Protein AF-A0A974Y8A2-F1 (afdb_monomer_lite)

Structure (mmCIF, N/CA/C/O backbone):
data_AF-A0A974Y8A2-F1
#
_entry.id   AF-A0A974Y8A2-F1
#
loop_
_atom_site.group_PDB
_atom_site.id
_atom_site.type_symbol
_atom_site.label_atom_id
_atom_site.label_alt_id
_atom_site.label_comp_id
_atom_site.label_asym_id
_atom_site.label_entity_id
_atom_site.label_seq_id
_atom_site.pdbx_PDB_ins_code
_atom_site.Cartn_x
_atom_site.Cartn_y
_atom_site.Cartn_z
_atom_site.occupancy
_atom_site.B_iso_or_equiv
_atom_site.auth_seq_id
_atom_site.auth_comp_id
_atom_site.auth_asym_id
_atom_site.auth_atom_id
_atom_site.pdbx_PDB_model_num
ATOM 1 N N . MET A 1 1 ? -28.287 17.837 -14.895 1.00 49.09 1 MET A N 1
ATOM 2 C CA . MET A 1 1 ? -27.870 16.610 -14.179 1.00 49.09 1 MET A CA 1
ATOM 3 C C . MET A 1 1 ? -26.555 16.920 -13.466 1.00 49.09 1 MET A C 1
ATOM 5 O O . MET A 1 1 ? -25.587 17.217 -14.150 1.00 49.09 1 MET A O 1
ATOM 9 N N . LYS A 1 2 ? -26.516 17.009 -12.127 1.00 46.25 2 LYS A N 1
ATOM 10 C CA . LYS A 1 2 ? -25.264 17.309 -11.404 1.00 46.25 2 LYS A CA 1
ATOM 11 C C . LYS A 1 2 ? -24.413 16.040 -11.399 1.00 46.25 2 LYS A C 1
ATOM 13 O O . LYS A 1 2 ? -24.803 15.068 -10.757 1.00 46.25 2 LYS A O 1
ATOM 18 N N . LEU A 1 3 ? -23.302 16.031 -12.137 1.00 48.72 3 LEU A N 1
ATOM 19 C CA . LEU A 1 3 ? -22.308 14.962 -12.033 1.00 48.72 3 LEU A CA 1
ATOM 20 C C . LEU A 1 3 ? -21.927 14.821 -10.552 1.00 48.72 3 LEU A C 1
ATOM 22 O O . LEU A 1 3 ? -21.593 15.829 -9.921 1.00 48.72 3 LEU A O 1
ATOM 26 N N . PRO A 1 4 ? -22.023 13.620 -9.958 1.00 61.06 4 PRO A N 1
ATOM 27 C CA . PRO A 1 4 ? -21.612 13.429 -8.577 1.00 61.06 4 PRO A CA 1
ATOM 28 C C . PRO A 1 4 ? -20.161 13.887 -8.444 1.00 61.06 4 PRO A C 1
ATOM 30 O O . PRO A 1 4 ? -19.330 13.494 -9.255 1.00 61.06 4 PRO A O 1
ATOM 33 N N . PHE A 1 5 ? -19.842 14.674 -7.414 1.00 62.84 5 PHE A N 1
ATOM 34 C CA . PHE A 1 5 ? -18.504 15.241 -7.153 1.00 62.84 5 PHE A CA 1
ATOM 35 C C . PHE A 1 5 ? -17.359 14.200 -7.193 1.00 62.84 5 PHE A C 1
ATOM 37 O O . PHE A 1 5 ? -16.195 14.543 -7.339 1.00 62.84 5 PHE A O 1
ATOM 44 N N . ARG A 1 6 ? -17.696 12.906 -7.113 1.00 61.38 6 ARG A N 1
ATOM 45 C CA . ARG A 1 6 ? -16.789 11.753 -7.213 1.00 61.38 6 ARG A CA 1
ATOM 46 C C . ARG A 1 6 ? -16.388 11.348 -8.636 1.00 61.38 6 ARG A C 1
ATOM 48 O O . ARG A 1 6 ? -15.427 10.608 -8.786 1.00 61.38 6 ARG A O 1
ATOM 55 N N . PHE A 1 7 ? -17.087 11.815 -9.669 1.00 66.00 7 PHE A N 1
ATOM 56 C CA . PHE A 1 7 ? -16.719 11.536 -11.062 1.00 66.00 7 PHE A CA 1
ATOM 57 C C . PHE A 1 7 ? -15.541 12.385 -11.534 1.00 66.00 7 PHE A C 1
ATOM 59 O O . PHE A 1 7 ? -14.789 11.946 -12.392 1.00 66.00 7 PHE A O 1
ATOM 66 N N . VAL A 1 8 ? -15.348 13.569 -10.950 1.00 67.00 8 VAL A N 1
ATOM 67 C CA . VAL A 1 8 ? -14.209 14.444 -11.256 1.00 67.00 8 VAL A CA 1
ATOM 68 C C . VAL A 1 8 ? -12.871 13.783 -10.895 1.00 67.00 8 VAL A C 1
ATOM 70 O O . VAL A 1 8 ? -12.025 13.693 -11.782 1.00 67.00 8 VAL A O 1
ATOM 73 N N . PRO A 1 9 ? -12.660 13.251 -9.671 1.00 61.41 9 PRO A N 1
ATOM 74 C CA . PRO A 1 9 ? -11.429 12.537 -9.359 1.00 61.41 9 PRO A CA 1
ATOM 75 C C . PRO A 1 9 ? -11.288 11.253 -10.177 1.00 61.41 9 PRO A C 1
ATOM 77 O O . PRO A 1 9 ? -10.184 10.988 -10.628 1.00 61.41 9 PRO A O 1
ATOM 80 N N . LEU A 1 10 ? -12.364 10.507 -10.463 1.00 66.56 10 LEU A N 1
ATOM 81 C CA . LEU A 1 10 ? -12.294 9.332 -11.347 1.00 66.56 10 LEU A CA 1
ATOM 82 C C . LEU A 1 10 ? -11.798 9.693 -12.752 1.00 66.56 10 LEU A C 1
ATOM 84 O O . LEU A 1 10 ? -10.921 9.028 -13.291 1.00 66.56 10 LEU A O 1
ATOM 88 N N . LEU A 1 11 ? -12.354 10.752 -13.342 1.00 68.69 11 LEU A N 1
ATOM 89 C CA . LEU A 1 11 ? -11.978 11.217 -14.672 1.00 68.69 11 LEU A CA 1
ATOM 90 C C . LEU A 1 11 ? -10.536 11.735 -14.678 1.00 68.69 11 LEU A C 1
ATOM 92 O O . LEU A 1 11 ? -9.767 11.368 -15.557 1.00 68.69 11 LEU A O 1
ATOM 96 N N . ALA A 1 12 ? -10.144 12.516 -13.667 1.00 65.19 12 ALA A N 1
ATOM 97 C CA . ALA A 1 12 ? -8.761 12.956 -13.493 1.00 65.19 12 ALA A CA 1
ATOM 98 C C . ALA A 1 12 ? -7.806 11.761 -13.351 1.00 65.19 12 ALA A C 1
ATOM 100 O O . ALA A 1 12 ? -6.733 11.756 -13.942 1.00 65.19 12 ALA A O 1
ATOM 101 N N . SER A 1 13 ? -8.232 10.717 -12.637 1.00 63.22 13 SER A N 1
ATOM 102 C CA . SER A 1 13 ? -7.474 9.475 -12.483 1.00 63.22 13 SER A CA 1
ATOM 103 C C . SER A 1 13 ? -7.273 8.769 -13.816 1.00 63.22 13 SER A C 1
ATOM 105 O O . SER A 1 13 ? -6.155 8.410 -14.162 1.00 63.22 13 SER A O 1
ATOM 107 N N . ALA A 1 14 ? -8.356 8.604 -14.577 1.00 69.25 14 ALA A N 1
ATOM 108 C CA . ALA A 1 14 ? -8.328 7.972 -15.888 1.00 69.25 14 ALA A CA 1
ATOM 109 C C . ALA A 1 14 ? -7.458 8.761 -16.877 1.00 69.25 14 ALA A C 1
ATOM 111 O O . ALA A 1 14 ? -6.709 8.156 -17.632 1.00 69.25 14 ALA A O 1
ATOM 112 N N . VAL A 1 15 ? -7.504 10.097 -16.835 1.00 70.56 15 VAL A N 1
ATOM 113 C CA . VAL A 1 15 ? -6.653 10.970 -17.658 1.00 70.56 15 VAL A CA 1
ATOM 114 C C . VAL A 1 15 ? -5.180 10.844 -17.268 1.00 70.56 15 VAL A C 1
ATOM 116 O O . VAL A 1 15 ? -4.339 10.753 -18.154 1.00 70.56 15 VAL A O 1
ATOM 119 N N . VAL A 1 16 ? -4.854 10.796 -15.971 1.00 65.81 16 VAL A N 1
ATOM 120 C CA . VAL A 1 16 ? -3.471 10.595 -15.503 1.00 65.81 16 VAL A CA 1
ATOM 121 C C . VAL A 1 16 ? -2.951 9.226 -15.930 1.00 65.81 16 VAL A C 1
ATOM 123 O O . VAL A 1 16 ? -1.869 9.150 -16.497 1.00 65.81 16 VAL A O 1
ATOM 126 N N . VAL A 1 17 ? -3.728 8.157 -15.735 1.00 66.88 17 VAL A N 1
ATOM 127 C CA . VAL A 1 17 ? -3.344 6.798 -16.154 1.00 66.88 17 VAL A CA 1
ATOM 128 C C . VAL A 1 17 ? -3.191 6.709 -17.673 1.00 66.88 17 VAL A C 1
ATOM 130 O O . VAL A 1 17 ? -2.195 6.177 -18.147 1.00 66.88 17 VAL A O 1
ATOM 133 N N . ALA A 1 18 ? -4.124 7.274 -18.444 1.00 67.44 18 ALA A N 1
ATOM 134 C CA . ALA A 1 18 ? -4.037 7.301 -19.902 1.00 67.44 18 ALA A CA 1
ATOM 135 C C . ALA A 1 18 ? -2.846 8.136 -20.395 1.00 67.44 18 ALA A C 1
ATOM 137 O O . ALA A 1 18 ? -2.191 7.748 -21.355 1.00 67.44 18 ALA A O 1
ATOM 138 N N . GLY A 1 19 ? -2.545 9.257 -19.734 1.00 66.25 19 GLY A N 1
ATOM 139 C CA . GLY A 1 19 ? -1.393 10.102 -20.040 1.00 66.25 19 GLY A CA 1
ATOM 140 C C . GLY A 1 19 ? -0.063 9.427 -19.712 1.00 66.25 19 GLY A C 1
ATOM 141 O O . GLY A 1 19 ? 0.867 9.516 -20.508 1.00 66.25 19 GLY A O 1
ATOM 142 N N . LEU A 1 20 ? 0.008 8.706 -18.588 1.00 64.94 20 LEU A N 1
ATOM 143 C CA . LEU A 1 20 ? 1.154 7.871 -18.231 1.00 64.94 20 LEU A CA 1
ATOM 144 C C . LEU A 1 20 ? 1.328 6.764 -19.272 1.00 64.94 20 LEU A C 1
ATOM 146 O O . LEU A 1 20 ? 2.367 6.703 -19.909 1.00 64.94 20 LEU A O 1
ATOM 150 N N . TYR A 1 21 ? 0.290 5.979 -19.554 1.00 66.00 21 TYR A N 1
ATOM 151 C CA . TYR A 1 21 ? 0.347 4.914 -20.557 1.00 66.00 21 TYR A CA 1
ATOM 152 C C . TYR A 1 21 ? 0.741 5.429 -21.952 1.00 66.00 21 TYR A C 1
ATOM 154 O O . TYR A 1 21 ? 1.630 4.878 -22.594 1.00 66.00 21 TYR A O 1
ATOM 162 N N . TRP A 1 22 ? 0.139 6.532 -22.409 1.00 67.56 22 TRP A N 1
ATOM 163 C CA . TRP A 1 22 ? 0.491 7.177 -23.677 1.00 67.56 22 TRP A CA 1
ATOM 164 C C . TRP A 1 22 ? 1.943 7.661 -23.696 1.00 67.56 22 TRP A C 1
ATOM 166 O O . TRP A 1 22 ? 2.655 7.447 -24.674 1.00 67.56 22 TRP A O 1
ATOM 176 N N . GLY A 1 23 ? 2.387 8.313 -22.620 1.00 64.69 23 GLY A N 1
ATOM 177 C CA . GLY A 1 23 ? 3.747 8.816 -22.478 1.00 64.69 23 GLY A CA 1
ATOM 178 C C . GLY A 1 23 ? 4.780 7.696 -22.474 1.00 64.69 23 GLY A C 1
ATOM 179 O O . GLY A 1 23 ? 5.802 7.830 -23.132 1.00 64.69 23 GLY A O 1
ATOM 180 N N . LEU A 1 24 ? 4.504 6.576 -21.811 1.00 62.69 24 LEU A N 1
ATOM 181 C CA . LEU A 1 24 ? 5.406 5.422 -21.714 1.00 62.69 24 LEU A CA 1
ATOM 182 C C . LEU A 1 24 ? 5.483 4.591 -22.995 1.00 62.69 24 LEU A C 1
ATOM 184 O O . LEU A 1 24 ? 6.450 3.859 -23.213 1.00 62.69 24 LEU A O 1
ATOM 188 N N . ASN A 1 25 ? 4.505 4.747 -23.885 1.00 62.34 25 ASN A N 1
ATOM 189 C CA . ASN A 1 25 ? 4.486 4.035 -25.154 1.00 62.34 25 ASN A CA 1
ATOM 190 C C . ASN A 1 25 ? 5.197 4.769 -26.303 1.00 62.34 25 ASN A C 1
ATOM 192 O O . ASN A 1 25 ? 5.213 4.266 -27.425 1.00 62.34 25 ASN A O 1
ATOM 196 N N . GLN A 1 26 ? 5.792 5.942 -26.056 1.00 71.31 26 GLN A N 1
ATOM 197 C CA . GLN A 1 26 ? 6.607 6.628 -27.062 1.00 71.31 26 GLN A CA 1
ATOM 198 C C . GLN A 1 26 ? 8.057 6.114 -27.026 1.00 71.31 26 GLN A C 1
ATOM 200 O O . GLN A 1 26 ? 8.640 5.886 -25.971 1.00 71.31 26 GLN A O 1
ATOM 205 N N . ALA A 1 27 ? 8.673 5.907 -28.191 1.00 61.06 27 ALA A N 1
ATOM 206 C CA . ALA A 1 27 ? 10.042 5.382 -28.257 1.00 61.06 27 ALA A CA 1
ATOM 207 C C . ALA A 1 27 ? 11.071 6.351 -27.638 1.00 61.06 27 ALA A C 1
ATOM 209 O O . ALA A 1 27 ? 12.030 5.927 -26.996 1.00 61.06 27 ALA A O 1
ATOM 210 N N . GLU A 1 28 ? 10.839 7.656 -27.792 1.00 62.91 28 GLU A N 1
ATOM 211 C CA . GLU A 1 28 ? 11.715 8.715 -27.282 1.00 62.91 28 GLU A CA 1
ATOM 212 C C . GLU A 1 28 ? 11.677 8.823 -25.751 1.00 62.91 28 GLU A C 1
ATOM 214 O O . GLU A 1 28 ? 12.704 9.067 -25.122 1.00 62.91 28 GLU A O 1
ATOM 219 N N . SER A 1 29 ? 10.519 8.587 -25.130 1.00 58.25 29 SER A N 1
ATOM 220 C CA . SER A 1 29 ? 10.367 8.591 -23.672 1.00 58.25 29 SER A CA 1
ATOM 221 C C . SER A 1 29 ? 10.987 7.362 -23.020 1.00 58.25 29 SER A C 1
ATOM 223 O O . SER A 1 29 ? 11.637 7.491 -21.983 1.00 58.25 29 SER A O 1
ATOM 225 N N . ARG A 1 30 ? 10.861 6.179 -23.637 1.00 63.69 30 ARG A N 1
ATOM 226 C CA . ARG A 1 30 ? 11.494 4.950 -23.130 1.00 63.69 30 ARG A CA 1
ATOM 227 C C . ARG A 1 30 ? 13.005 5.120 -22.959 1.00 63.69 30 ARG A C 1
ATOM 229 O O . ARG A 1 30 ? 13.548 4.686 -21.953 1.00 63.69 30 ARG A O 1
ATOM 236 N N . ALA A 1 31 ? 13.674 5.827 -23.871 1.00 65.69 31 ALA A N 1
ATOM 237 C CA . ALA A 1 31 ? 15.108 6.104 -23.755 1.00 65.69 31 ALA A CA 1
ATOM 238 C C . ALA A 1 31 ? 15.472 6.984 -22.542 1.00 65.69 31 ALA A C 1
ATOM 240 O O . ALA A 1 31 ? 16.555 6.838 -21.980 1.00 65.69 31 ALA A O 1
ATOM 241 N N . ILE A 1 32 ? 14.576 7.884 -22.125 1.00 65.50 32 ILE A N 1
ATOM 242 C CA . ILE A 1 32 ? 14.805 8.811 -21.006 1.00 65.50 32 ILE A CA 1
ATOM 243 C C . ILE A 1 32 ? 14.542 8.121 -19.662 1.00 65.50 32 ILE A C 1
ATOM 245 O O . ILE A 1 32 ? 15.230 8.401 -18.680 1.00 65.50 32 ILE A O 1
ATOM 249 N N . TYR A 1 33 ? 13.557 7.221 -19.607 1.00 67.44 33 TYR A N 1
ATOM 250 C CA . TYR A 1 33 ? 13.097 6.620 -18.353 1.00 67.44 33 TYR A CA 1
ATOM 251 C C . TYR A 1 33 ? 13.498 5.155 -18.175 1.00 67.44 33 TYR A C 1
ATOM 253 O O . TYR A 1 33 ? 13.193 4.602 -17.129 1.00 67.44 33 TYR A O 1
ATOM 261 N N . ALA A 1 34 ? 14.212 4.537 -19.124 1.00 71.88 34 ALA A N 1
ATOM 262 C CA . ALA A 1 34 ? 14.644 3.136 -19.029 1.00 71.88 34 ALA A CA 1
ATOM 263 C C . ALA A 1 34 ? 15.414 2.821 -17.734 1.00 71.88 34 ALA A C 1
ATOM 265 O O . ALA A 1 34 ? 15.267 1.743 -17.171 1.00 71.88 34 ALA A O 1
ATOM 266 N N . SER A 1 35 ? 16.211 3.763 -17.223 1.00 72.69 35 SER A N 1
ATOM 267 C CA . SER A 1 35 ? 16.895 3.597 -15.934 1.00 72.69 35 SER A CA 1
ATOM 268 C C . SER A 1 35 ? 15.957 3.728 -14.732 1.00 72.69 35 SER A C 1
ATOM 270 O O . SER A 1 35 ? 16.247 3.194 -13.671 1.00 72.69 35 SER A O 1
ATOM 272 N N . TRP A 1 36 ? 14.820 4.404 -14.887 1.00 73.81 36 TRP A N 1
ATOM 273 C CA . TRP A 1 36 ? 13.826 4.668 -13.843 1.00 73.81 36 TRP A CA 1
ATOM 274 C C . TRP A 1 36 ? 12.594 3.768 -13.934 1.00 73.81 36 TRP A C 1
ATOM 276 O O . TRP A 1 36 ? 11.639 3.976 -13.188 1.00 73.81 36 TRP A O 1
ATOM 286 N N . ASP A 1 37 ? 12.617 2.774 -14.814 1.00 78.56 37 ASP A N 1
ATOM 287 C CA . ASP A 1 37 ? 11.470 1.948 -15.183 1.00 78.56 37 ASP A CA 1
ATOM 288 C C . ASP A 1 37 ? 10.769 1.324 -13.961 1.00 78.56 37 ASP A C 1
ATOM 290 O O . ASP A 1 37 ? 9.573 1.511 -13.736 1.00 78.56 37 ASP A O 1
ATOM 294 N N . LYS A 1 38 ? 11.548 0.768 -13.025 1.00 84.62 38 LYS A N 1
ATOM 295 C CA . LYS A 1 38 ? 11.025 0.244 -11.749 1.00 84.62 38 LYS A CA 1
ATOM 296 C C . LYS A 1 38 ? 10.398 1.308 -10.858 1.00 84.62 38 LYS A C 1
ATOM 298 O O . LYS A 1 38 ? 9.367 1.093 -10.224 1.00 84.62 38 LYS A O 1
ATOM 303 N N . VAL A 1 39 ? 11.046 2.465 -10.751 1.00 78.81 39 VAL A N 1
ATOM 304 C CA . VAL A 1 39 ? 10.558 3.565 -9.905 1.00 78.81 39 VAL A CA 1
ATOM 305 C C . VAL A 1 39 ? 9.237 4.091 -10.454 1.00 78.81 39 VAL A C 1
ATOM 307 O O . VAL A 1 39 ? 8.330 4.437 -9.694 1.00 78.81 39 VAL A O 1
ATOM 310 N N . LEU A 1 40 ? 9.120 4.121 -11.772 1.00 79.19 40 LEU A N 1
ATOM 311 C CA . LEU A 1 40 ? 7.928 4.517 -12.484 1.00 79.19 40 LEU A CA 1
ATOM 312 C C . LEU A 1 40 ? 6.787 3.508 -12.275 1.00 79.19 40 LEU A C 1
ATOM 314 O O . LEU A 1 40 ? 5.714 3.947 -11.868 1.00 79.19 40 LEU A O 1
ATOM 318 N N . HIS A 1 41 ? 7.020 2.200 -12.432 1.00 86.12 41 HIS A N 1
ATOM 319 C CA . HIS A 1 41 ? 6.048 1.142 -12.106 1.00 86.12 41 HIS A CA 1
ATOM 320 C C . HIS A 1 41 ? 5.492 1.295 -10.679 1.00 86.12 41 HIS A C 1
ATOM 322 O O . HIS A 1 41 ? 4.288 1.486 -10.467 1.00 86.12 41 HIS A O 1
ATOM 328 N N . ALA A 1 42 ? 6.388 1.401 -9.690 1.00 86.19 42 ALA A N 1
ATOM 329 C CA . ALA A 1 42 ? 6.000 1.637 -8.300 1.00 86.19 42 ALA A CA 1
ATOM 330 C C . ALA A 1 42 ? 5.182 2.931 -8.120 1.00 86.19 42 ALA A C 1
ATOM 332 O O . ALA A 1 42 ? 4.188 2.958 -7.389 1.00 86.19 42 ALA A O 1
ATOM 333 N N . SER A 1 43 ? 5.566 4.017 -8.795 1.00 80.69 43 SER A N 1
ATOM 334 C CA . SER A 1 43 ? 4.884 5.314 -8.696 1.00 80.69 43 SER A CA 1
ATOM 335 C C . SER A 1 43 ? 3.493 5.295 -9.335 1.00 80.69 43 SER A C 1
ATOM 337 O O . SER A 1 43 ? 2.542 5.834 -8.763 1.00 80.69 43 SER A O 1
ATOM 339 N N . VAL A 1 44 ? 3.351 4.654 -10.496 1.00 83.06 44 VAL A N 1
ATOM 340 C CA . VAL A 1 44 ? 2.079 4.506 -11.214 1.00 83.06 44 VAL A CA 1
ATOM 341 C C . VAL A 1 44 ? 1.087 3.746 -10.340 1.00 83.06 44 VAL A C 1
ATOM 343 O O . VAL A 1 44 ? -0.013 4.241 -10.080 1.00 83.06 44 VAL A O 1
ATOM 346 N N . PHE A 1 45 ? 1.486 2.595 -9.801 1.00 89.00 45 PHE A N 1
ATOM 347 C CA . PHE A 1 45 ? 0.611 1.781 -8.961 1.00 89.00 45 PHE A CA 1
ATOM 348 C C . PHE A 1 45 ? 0.312 2.414 -7.597 1.00 89.00 45 PHE A C 1
ATOM 350 O O . PHE A 1 45 ? -0.813 2.295 -7.099 1.00 89.00 45 PHE A O 1
ATOM 357 N N . PHE A 1 46 ? 1.252 3.174 -7.027 1.00 89.62 46 PHE A N 1
ATOM 358 C CA . PHE A 1 46 ? 0.996 4.019 -5.857 1.00 89.62 46 PHE A CA 1
ATOM 359 C C . PHE A 1 46 ? -0.127 5.034 -6.128 1.00 89.62 46 PHE A C 1
ATOM 361 O O . PHE A 1 46 ? -1.067 5.173 -5.336 1.00 89.62 46 PHE A O 1
ATOM 368 N N . VAL A 1 47 ? -0.052 5.736 -7.262 1.00 84.44 47 VAL A N 1
ATOM 369 C CA . VAL A 1 47 ? -1.025 6.761 -7.657 1.00 84.44 47 VAL A CA 1
ATOM 370 C C . VAL A 1 47 ? -2.381 6.130 -7.980 1.00 84.44 47 VAL A C 1
ATOM 372 O O . VAL A 1 47 ? -3.398 6.578 -7.444 1.00 84.44 47 VAL A O 1
ATOM 375 N N . ILE A 1 48 ? -2.415 5.052 -8.771 1.00 84.38 48 ILE A N 1
ATOM 376 C CA . ILE A 1 48 ? -3.641 4.303 -9.094 1.00 84.38 48 ILE A CA 1
ATOM 377 C C . ILE A 1 48 ? -4.362 3.865 -7.821 1.00 84.38 48 ILE A C 1
ATOM 379 O O . ILE A 1 48 ? -5.585 4.013 -7.723 1.00 84.38 48 ILE A O 1
ATOM 383 N N . TRP A 1 49 ? -3.627 3.371 -6.824 1.00 92.00 49 TRP A N 1
ATOM 384 C CA . TRP A 1 49 ? -4.217 2.952 -5.560 1.00 92.00 49 TRP A CA 1
ATOM 385 C C . TRP A 1 49 ? -4.946 4.108 -4.857 1.00 92.00 49 TRP A C 1
ATOM 387 O O . TRP A 1 49 ? -6.115 3.969 -4.484 1.00 92.00 49 TRP A O 1
ATOM 397 N N . TRP A 1 50 ? -4.304 5.276 -4.726 1.00 88.62 50 TRP A N 1
ATOM 398 C CA . TRP A 1 50 ? -4.886 6.456 -4.067 1.00 88.62 50 TRP A CA 1
ATOM 399 C C . TRP A 1 50 ? -6.096 7.01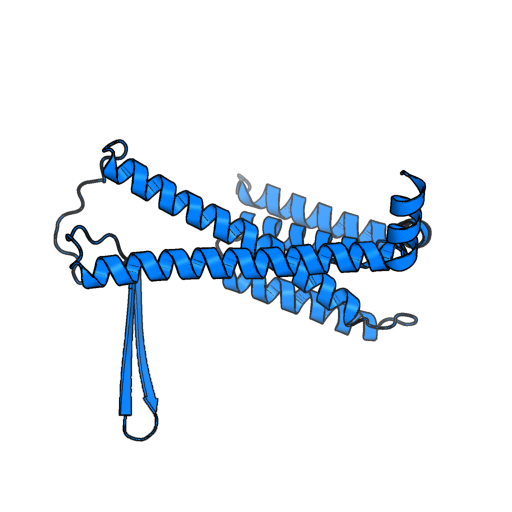5 -4.805 1.00 88.62 50 TRP A C 1
ATOM 401 O O . TRP A 1 50 ? -7.128 7.315 -4.199 1.00 88.62 50 TRP A O 1
ATOM 411 N N . LEU A 1 51 ? -5.985 7.102 -6.122 1.00 83.44 51 LEU A N 1
ATOM 412 C CA . LEU A 1 51 ? -7.046 7.546 -7.011 1.00 83.44 51 LEU A CA 1
ATOM 413 C C . LEU A 1 51 ? -8.276 6.635 -6.921 1.00 83.44 51 LEU A C 1
ATOM 415 O O . LEU A 1 51 ? -9.410 7.100 -6.744 1.00 83.44 51 LEU A O 1
ATOM 419 N N . THR A 1 52 ? -8.048 5.322 -6.928 1.00 84.50 52 THR A N 1
ATOM 420 C CA . THR A 1 52 ? -9.098 4.317 -6.742 1.00 84.50 52 THR A CA 1
ATOM 421 C C . THR A 1 52 ? -9.708 4.427 -5.347 1.00 84.50 52 THR A C 1
ATOM 423 O O . THR A 1 52 ? -10.933 4.405 -5.205 1.00 84.50 52 THR A O 1
ATOM 426 N N . ARG A 1 53 ? -8.885 4.626 -4.309 1.00 88.38 53 ARG A N 1
ATOM 427 C CA . ARG A 1 53 ? -9.347 4.794 -2.926 1.00 88.38 53 ARG A CA 1
ATOM 428 C C . ARG A 1 53 ? -10.199 6.039 -2.731 1.00 88.38 53 ARG A C 1
ATOM 430 O O . ARG A 1 53 ? -11.176 5.970 -1.984 1.00 88.38 53 ARG A O 1
ATOM 437 N N . TRP A 1 54 ? -9.867 7.160 -3.360 1.00 81.50 54 TRP A N 1
ATOM 438 C CA . TRP A 1 54 ? -10.678 8.378 -3.272 1.00 81.50 54 TRP A CA 1
ATOM 439 C C . TRP A 1 54 ? -11.975 8.290 -4.065 1.00 81.50 54 TRP A C 1
ATOM 441 O O . TRP A 1 54 ? -12.983 8.884 -3.672 1.00 81.50 54 TRP A O 1
ATOM 451 N N . THR A 1 55 ? -11.972 7.513 -5.139 1.00 77.31 55 THR A N 1
ATOM 452 C CA . THR A 1 55 ? -13.136 7.371 -6.005 1.00 77.31 55 THR A CA 1
ATOM 453 C C . THR A 1 55 ? -14.141 6.357 -5.459 1.00 77.31 55 THR A C 1
ATOM 455 O O . THR A 1 55 ? -15.346 6.627 -5.401 1.00 77.31 55 THR A O 1
ATOM 458 N N . LEU A 1 56 ? -13.660 5.189 -5.032 1.00 79.75 56 LEU A N 1
ATOM 459 C CA . LEU A 1 56 ? -14.496 4.073 -4.610 1.00 79.75 56 LEU A CA 1
ATOM 460 C C . LEU A 1 56 ? -14.678 4.061 -3.089 1.00 79.75 56 LEU A C 1
ATOM 462 O O . LEU A 1 56 ? -13.741 4.198 -2.305 1.00 79.75 56 LEU A O 1
ATOM 466 N N . LYS A 1 57 ? -15.913 3.803 -2.645 1.00 74.69 57 LYS A N 1
ATOM 467 C CA . LYS A 1 57 ? -16.230 3.523 -1.230 1.00 74.69 57 LYS A CA 1
ATOM 468 C C . LYS A 1 57 ? -15.868 2.092 -0.797 1.00 74.69 57 LYS A C 1
ATOM 470 O O . LYS A 1 57 ? -16.278 1.666 0.279 1.00 74.69 57 LYS A O 1
ATOM 475 N N . GLY A 1 58 ? -15.159 1.348 -1.645 1.00 75.50 58 GLY A N 1
ATOM 476 C CA . GLY A 1 58 ? -14.818 -0.051 -1.416 1.00 75.50 58 GLY A CA 1
ATOM 477 C C . GLY A 1 58 ? -13.901 -0.257 -0.211 1.00 75.50 58 GLY A C 1
ATOM 478 O O . GLY A 1 58 ? -13.277 0.677 0.299 1.00 75.50 58 GLY A O 1
ATOM 479 N N . SER A 1 59 ? -13.814 -1.511 0.238 1.00 86.38 59 SER A N 1
ATOM 480 C CA . SER A 1 59 ? -12.809 -1.902 1.226 1.00 86.38 59 SER A CA 1
ATOM 481 C C . SER A 1 59 ? -11.420 -1.608 0.669 1.00 86.38 59 SER A C 1
ATOM 483 O O . SER A 1 59 ? -11.097 -2.038 -0.436 1.00 86.38 59 SER A O 1
ATOM 485 N N . TRP A 1 60 ? -10.590 -0.919 1.452 1.00 89.19 60 TRP A N 1
ATOM 486 C CA . TRP A 1 60 ? -9.191 -0.671 1.103 1.00 89.19 60 TRP A CA 1
ATOM 487 C C . TRP A 1 60 ? -8.439 -1.983 0.832 1.00 89.19 60 TRP A C 1
ATOM 489 O O . TRP A 1 60 ? -7.594 -2.006 -0.048 1.00 89.19 60 TRP A O 1
ATOM 499 N N . VAL A 1 61 ? -8.826 -3.083 1.494 1.00 90.81 61 VAL A N 1
ATOM 500 C CA . VAL A 1 61 ? -8.279 -4.427 1.246 1.00 90.81 61 VAL A CA 1
ATOM 501 C C . VAL A 1 61 ? -8.519 -4.856 -0.200 1.00 90.81 61 VAL A C 1
ATOM 503 O O . VAL A 1 61 ? -7.590 -5.273 -0.879 1.00 90.81 61 VAL A O 1
ATOM 506 N N . TRP A 1 62 ? -9.752 -4.715 -0.696 1.00 89.06 62 TRP A N 1
ATOM 507 C CA . TRP A 1 62 ? -10.085 -5.088 -2.072 1.00 89.06 62 TRP A CA 1
ATOM 508 C C . TRP A 1 62 ? -9.380 -4.193 -3.088 1.00 89.06 62 TRP A C 1
ATOM 510 O O . TRP A 1 62 ? -8.927 -4.691 -4.108 1.00 89.06 62 TRP A O 1
ATOM 520 N N . ILE A 1 63 ? -9.227 -2.901 -2.794 1.00 90.94 63 ILE A N 1
ATOM 521 C CA . ILE A 1 63 ? -8.483 -1.974 -3.660 1.00 90.94 63 ILE A CA 1
ATOM 522 C C . ILE A 1 63 ? -7.007 -2.386 -3.748 1.00 90.94 63 ILE A C 1
ATOM 524 O O . ILE A 1 63 ? -6.465 -2.463 -4.844 1.00 90.94 63 ILE A O 1
ATOM 528 N N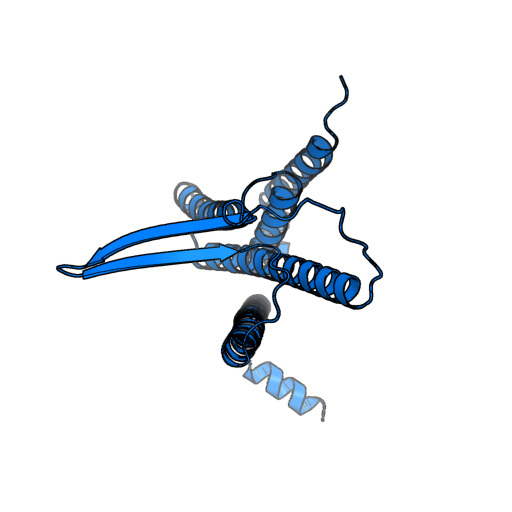 . THR A 1 64 ? -6.379 -2.712 -2.615 1.00 93.44 64 THR A N 1
ATOM 529 C CA . THR A 1 64 ? -5.002 -3.225 -2.557 1.00 93.44 64 THR A CA 1
ATOM 530 C C . THR A 1 64 ? -4.851 -4.524 -3.350 1.00 93.44 64 THR A C 1
ATOM 532 O O . THR A 1 64 ? -3.957 -4.623 -4.183 1.00 93.44 64 THR A O 1
ATOM 535 N N . LEU A 1 65 ? -5.740 -5.502 -3.141 1.00 93.56 65 LEU A N 1
ATOM 536 C CA . LEU A 1 65 ? -5.683 -6.787 -3.844 1.00 93.56 65 LEU A CA 1
ATOM 537 C C . LEU A 1 65 ? -5.874 -6.630 -5.355 1.00 93.56 65 LEU A C 1
ATOM 539 O O . LEU A 1 65 ? -5.123 -7.218 -6.125 1.00 93.56 65 LEU A O 1
ATOM 543 N N . ILE A 1 66 ? -6.844 -5.816 -5.777 1.00 91.75 66 ILE A N 1
ATOM 544 C CA . ILE A 1 66 ? -7.097 -5.551 -7.198 1.00 91.75 66 ILE A CA 1
ATOM 545 C C . ILE A 1 66 ? -5.894 -4.858 -7.837 1.00 91.75 66 ILE A C 1
ATOM 547 O O . ILE A 1 66 ? -5.533 -5.221 -8.947 1.00 91.75 66 ILE A O 1
ATOM 551 N N . ALA A 1 67 ? -5.254 -3.906 -7.153 1.00 92.44 67 ALA A N 1
ATOM 552 C CA . ALA A 1 67 ? -4.073 -3.233 -7.686 1.00 92.44 67 ALA A CA 1
ATOM 553 C C . ALA A 1 67 ? -2.879 -4.197 -7.842 1.00 92.44 67 ALA A C 1
ATOM 555 O O . ALA A 1 67 ? -2.247 -4.198 -8.889 1.00 92.44 67 ALA A O 1
ATOM 556 N N . ILE A 1 68 ? -2.622 -5.071 -6.859 1.00 94.56 68 ILE A N 1
ATOM 557 C CA . ILE A 1 68 ? -1.552 -6.087 -6.945 1.00 94.56 68 ILE A CA 1
ATOM 558 C C . ILE A 1 68 ? -1.810 -7.082 -8.082 1.00 94.56 68 ILE A C 1
ATOM 560 O O . ILE A 1 68 ? -0.904 -7.402 -8.850 1.00 94.56 68 ILE A O 1
ATOM 564 N N . VAL A 1 69 ? -3.046 -7.580 -8.191 1.00 93.31 69 VAL A N 1
ATOM 565 C CA . VAL A 1 69 ? -3.437 -8.482 -9.284 1.00 93.31 69 VAL A CA 1
ATOM 566 C C . VAL A 1 69 ? -3.370 -7.752 -10.624 1.00 93.31 69 VAL A C 1
ATOM 568 O O . VAL A 1 69 ? -2.950 -8.347 -11.606 1.00 93.31 69 VAL A O 1
ATOM 571 N N . GLY A 1 70 ? -3.736 -6.470 -10.658 1.00 91.44 70 GLY A N 1
ATOM 572 C CA . GLY A 1 70 ? -3.670 -5.619 -11.843 1.00 91.44 70 GLY A CA 1
ATOM 573 C C . GLY A 1 70 ? -2.269 -5.541 -12.445 1.00 91.44 70 GLY A C 1
ATOM 574 O O . GLY A 1 70 ? -2.149 -5.743 -13.646 1.00 91.44 70 GLY A O 1
ATOM 575 N N . GLY A 1 71 ? -1.231 -5.345 -11.624 1.00 90.69 71 GLY A N 1
ATOM 576 C CA . GLY A 1 71 ? 0.166 -5.385 -12.087 1.00 90.69 71 GLY A CA 1
ATOM 577 C C . GLY A 1 71 ? 0.548 -6.747 -12.665 1.00 90.69 71 GLY A C 1
ATOM 578 O O . GLY A 1 71 ? 1.067 -6.849 -13.766 1.00 90.69 71 GLY A O 1
ATOM 579 N N . GLY A 1 72 ? 0.150 -7.838 -12.004 1.00 91.94 72 GLY A N 1
ATOM 580 C CA . GLY A 1 72 ? 0.415 -9.185 -12.526 1.00 91.94 72 GLY A CA 1
ATOM 581 C C . GLY A 1 72 ? -0.320 -9.485 -13.840 1.00 91.94 72 GLY A C 1
ATOM 582 O O . GLY A 1 72 ? 0.195 -10.198 -14.698 1.00 91.94 72 GLY A O 1
ATOM 583 N N . VAL A 1 73 ? -1.528 -8.940 -14.021 1.00 91.56 73 VAL A N 1
ATOM 584 C CA . VAL A 1 73 ? -2.273 -9.031 -15.287 1.00 91.56 73 VAL A CA 1
ATOM 585 C C . VAL A 1 73 ? -1.573 -8.242 -16.389 1.00 91.56 73 VAL A C 1
ATOM 587 O O . VAL A 1 73 ? -1.605 -8.681 -17.538 1.00 91.56 73 VAL A O 1
ATOM 590 N N . GLU A 1 74 ? -0.939 -7.117 -16.061 1.00 88.06 74 GLU A N 1
ATOM 591 C CA . GLU A 1 74 ? -0.133 -6.364 -17.017 1.00 88.06 74 GLU A CA 1
ATOM 592 C C . GLU A 1 74 ? 1.055 -7.194 -17.519 1.00 88.06 74 GLU A C 1
ATOM 594 O O . GLU A 1 74 ? 1.201 -7.346 -18.727 1.00 88.06 74 GLU A O 1
ATOM 599 N N . GLU A 1 75 ? 1.810 -7.844 -16.630 1.00 89.69 75 GLU A N 1
ATOM 600 C CA . GLU A 1 75 ? 2.915 -8.736 -17.022 1.00 89.69 75 GLU A CA 1
ATOM 601 C C . GLU A 1 75 ? 2.454 -9.888 -17.921 1.00 89.69 75 GLU A C 1
ATOM 603 O O . GLU A 1 75 ? 3.071 -10.215 -18.938 1.00 89.69 75 GLU A O 1
ATOM 608 N N . ILE A 1 76 ? 1.316 -10.501 -17.576 1.00 89.25 76 ILE A N 1
ATOM 609 C CA . ILE A 1 76 ? 0.703 -11.542 -18.406 1.00 89.25 76 ILE A CA 1
ATOM 610 C C . ILE A 1 76 ? 0.311 -10.968 -19.770 1.00 89.25 76 ILE A C 1
ATOM 612 O O . ILE A 1 76 ? 0.460 -11.646 -20.781 1.00 89.25 76 ILE A O 1
ATOM 616 N N . HIS A 1 77 ? -0.190 -9.734 -19.826 1.00 85.69 77 HIS A N 1
ATOM 617 C CA . HIS A 1 77 ? -0.530 -9.079 -21.082 1.00 85.69 77 HIS A CA 1
ATOM 618 C C . HIS A 1 77 ? 0.713 -8.789 -21.934 1.00 85.69 77 HIS A C 1
ATOM 620 O O . HIS A 1 77 ? 0.689 -9.064 -23.135 1.00 85.69 77 HIS A O 1
ATOM 626 N N . GLN A 1 78 ? 1.798 -8.301 -21.326 1.00 83.06 78 GLN A N 1
ATOM 627 C CA . GLN A 1 78 ? 3.070 -8.044 -22.005 1.00 83.06 78 GLN A CA 1
ATOM 628 C C . GLN A 1 78 ? 3.672 -9.322 -22.601 1.00 83.06 78 GLN A C 1
ATOM 630 O O . GLN A 1 78 ? 4.210 -9.277 -23.704 1.00 83.06 78 GLN A O 1
ATOM 635 N N . PHE A 1 79 ? 3.498 -10.479 -21.952 1.00 84.25 79 PHE A N 1
ATOM 636 C CA . PHE A 1 79 ? 3.919 -11.775 -22.501 1.00 84.25 79 PHE A CA 1
ATOM 637 C C . PHE A 1 79 ? 3.302 -12.094 -23.875 1.00 84.25 79 PHE A C 1
ATOM 639 O O . PHE A 1 79 ? 3.898 -12.822 -24.667 1.00 84.25 79 PHE A O 1
ATOM 646 N N . PHE A 1 80 ? 2.119 -11.552 -24.181 1.00 87.25 80 PHE A N 1
ATOM 647 C CA . PHE A 1 80 ? 1.463 -11.740 -25.477 1.00 87.25 80 PHE A CA 1
ATOM 648 C C . PHE A 1 80 ? 1.836 -10.675 -26.520 1.00 87.25 80 PHE A C 1
ATOM 650 O O . PHE A 1 80 ? 1.372 -10.765 -27.657 1.00 87.25 80 PHE A O 1
ATOM 657 N N . GLN A 1 81 ? 2.640 -9.669 -26.165 1.00 81.56 81 GLN A N 1
ATOM 658 C CA . GLN A 1 81 ? 3.083 -8.635 -27.097 1.00 81.56 81 GLN A CA 1
ATOM 659 C C . GLN A 1 81 ? 4.403 -9.037 -27.761 1.00 81.56 81 GLN A C 1
ATOM 661 O O . GLN A 1 81 ? 5.377 -9.392 -27.098 1.00 81.56 81 GLN A O 1
ATOM 666 N N . GLU A 1 82 ? 4.462 -8.947 -29.091 1.00 82.69 82 GLU A N 1
ATOM 667 C CA . GLU A 1 82 ? 5.695 -9.227 -29.831 1.00 82.69 82 GLU A CA 1
ATOM 668 C C . GLU A 1 82 ? 6.824 -8.282 -29.381 1.00 82.69 82 GLU A C 1
ATOM 670 O O . GLU A 1 82 ? 6.643 -7.068 -29.266 1.00 82.69 82 GLU A O 1
ATOM 675 N N . GLY A 1 83 ? 7.999 -8.852 -29.102 1.00 77.50 83 GLY A N 1
ATOM 676 C CA . GLY A 1 83 ? 9.192 -8.099 -28.704 1.00 77.50 83 GLY A CA 1
ATOM 677 C C . GLY A 1 83 ? 9.246 -7.651 -27.239 1.00 77.50 83 GLY A C 1
ATOM 678 O O . GLY A 1 83 ? 10.209 -6.980 -26.876 1.00 77.50 83 GLY A O 1
ATOM 679 N N . HIS A 1 84 ? 8.273 -8.025 -26.402 1.00 74.38 84 HIS A N 1
ATOM 680 C CA . HIS A 1 84 ? 8.301 -7.752 -24.962 1.00 74.38 84 HIS A CA 1
ATOM 681 C C . HIS A 1 84 ? 8.689 -9.013 -24.181 1.00 74.38 84 HIS A C 1
ATOM 683 O O . HIS A 1 84 ? 8.337 -10.133 -24.554 1.00 74.38 84 HIS A O 1
ATOM 689 N N . VAL A 1 85 ? 9.451 -8.831 -23.102 1.00 78.0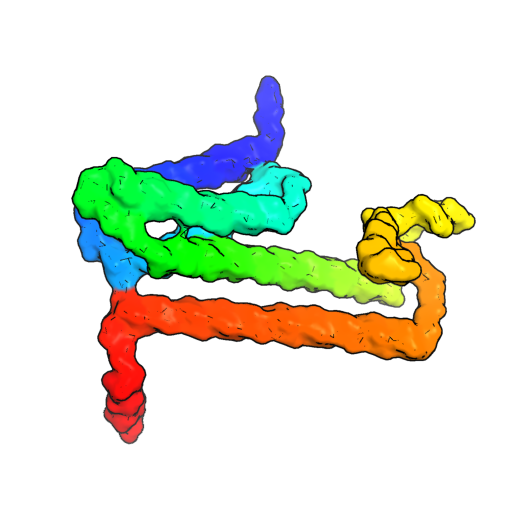0 85 VAL A N 1
ATOM 690 C CA . VAL A 1 85 ? 9.826 -9.905 -22.177 1.00 78.00 85 VAL A CA 1
ATOM 691 C C . VAL A 1 85 ? 9.177 -9.567 -20.843 1.00 78.00 85 VAL A C 1
ATOM 693 O O . VAL A 1 85 ? 9.513 -8.519 -20.298 1.00 78.00 85 VAL A O 1
ATOM 696 N N . PRO A 1 86 ? 8.262 -10.404 -20.321 1.00 81.38 86 PRO A N 1
ATOM 697 C CA . PRO A 1 86 ? 7.658 -10.134 -19.027 1.00 81.38 86 PRO A CA 1
ATOM 698 C C . PRO A 1 86 ? 8.729 -10.148 -17.942 1.00 81.38 86 PRO A C 1
ATOM 700 O O . PRO A 1 86 ? 9.657 -10.968 -17.956 1.00 81.38 86 PRO A O 1
ATOM 703 N N . SER A 1 87 ? 8.560 -9.267 -16.973 1.00 84.94 87 SER A N 1
ATOM 704 C CA . SER A 1 87 ? 9.526 -9.001 -15.928 1.00 84.94 87 SER A CA 1
ATOM 705 C C . SER A 1 87 ? 8.816 -9.114 -14.587 1.00 84.94 87 SER A C 1
ATOM 707 O O . SER A 1 87 ? 8.089 -8.234 -14.136 1.00 84.94 87 SER A O 1
ATOM 709 N N . LEU A 1 88 ? 9.088 -10.204 -13.861 1.00 88.75 88 LEU A N 1
ATOM 710 C CA . LEU A 1 88 ? 8.651 -10.334 -12.456 1.00 88.75 88 LEU A CA 1
ATOM 711 C C . LEU A 1 88 ? 9.105 -9.146 -11.601 1.00 88.75 88 LEU A C 1
ATOM 713 O O . LEU A 1 88 ? 8.526 -8.809 -10.573 1.00 88.75 88 LEU A O 1
ATOM 717 N N . GLU A 1 89 ? 10.193 -8.552 -12.046 1.00 87.62 89 GLU A N 1
ATOM 718 C CA . GLU A 1 89 ? 10.882 -7.431 -11.483 1.00 87.62 89 GLU A CA 1
ATOM 719 C C . GLU A 1 89 ? 10.066 -6.123 -11.570 1.00 87.62 89 GLU A C 1
ATOM 721 O O . GLU A 1 89 ? 10.247 -5.272 -10.693 1.00 87.62 89 GLU A O 1
ATOM 726 N N . ASP A 1 90 ? 9.159 -5.997 -12.541 1.00 87.94 90 ASP A N 1
ATOM 727 C CA . ASP A 1 90 ? 8.227 -4.869 -12.708 1.00 87.94 90 ASP A CA 1
ATOM 728 C C . ASP A 1 90 ? 6.983 -5.075 -11.845 1.00 87.94 90 ASP A C 1
ATOM 730 O O . ASP A 1 90 ? 6.621 -4.207 -11.046 1.00 87.94 90 ASP A O 1
ATOM 734 N N . TRP A 1 91 ? 6.457 -6.303 -11.815 1.00 92.25 91 TRP A N 1
ATOM 735 C CA . TRP A 1 91 ? 5.390 -6.662 -10.879 1.00 92.25 91 TRP A CA 1
ATOM 736 C C . TRP A 1 91 ? 5.786 -6.462 -9.407 1.00 92.25 91 TRP A C 1
ATOM 738 O O . TRP A 1 91 ? 4.984 -6.001 -8.588 1.00 92.25 91 TRP A O 1
ATOM 748 N N . TYR A 1 92 ? 7.037 -6.761 -9.037 1.00 91.19 92 TYR A N 1
ATOM 749 C CA . TYR A 1 92 ? 7.537 -6.448 -7.696 1.00 91.19 92 TYR A CA 1
ATOM 750 C C . TYR A 1 92 ? 7.531 -4.944 -7.415 1.00 91.19 92 TYR A C 1
ATOM 752 O O . TYR A 1 92 ? 7.190 -4.539 -6.299 1.00 91.19 92 TYR A O 1
ATOM 760 N N . ALA A 1 93 ? 7.882 -4.117 -8.399 1.00 89.19 93 ALA A N 1
ATOM 761 C CA . ALA A 1 93 ? 7.837 -2.672 -8.251 1.00 89.19 93 ALA A CA 1
ATOM 762 C C . ALA A 1 93 ? 6.394 -2.175 -8.043 1.00 89.19 93 ALA A C 1
ATOM 764 O O . ALA A 1 93 ? 6.151 -1.374 -7.134 1.00 89.19 93 ALA A O 1
ATOM 765 N N . ASP A 1 94 ? 5.420 -2.730 -8.765 1.00 92.62 94 ASP A N 1
ATOM 766 C CA . ASP A 1 94 ? 3.998 -2.430 -8.562 1.00 92.62 94 ASP A CA 1
ATOM 767 C C . ASP A 1 94 ? 3.545 -2.773 -7.138 1.00 92.62 94 ASP A C 1
ATOM 769 O O . ASP A 1 94 ? 2.919 -1.956 -6.452 1.00 92.62 94 ASP A O 1
ATOM 773 N N . ILE A 1 95 ? 3.910 -3.966 -6.647 1.00 94.81 95 ILE A N 1
ATOM 774 C CA . ILE A 1 95 ? 3.609 -4.415 -5.279 1.00 94.81 95 ILE A CA 1
ATOM 775 C C . ILE A 1 95 ? 4.196 -3.448 -4.248 1.00 94.81 95 ILE A C 1
ATOM 777 O O . ILE A 1 95 ? 3.528 -3.139 -3.254 1.00 94.81 95 ILE A O 1
ATOM 781 N N . VAL A 1 96 ? 5.416 -2.952 -4.465 1.00 93.19 96 VAL A N 1
ATOM 782 C CA . VAL A 1 96 ? 6.058 -1.957 -3.591 1.00 93.19 96 VAL A CA 1
ATOM 783 C C . VAL A 1 96 ? 5.246 -0.662 -3.573 1.00 93.19 96 VAL A C 1
ATOM 785 O O . VAL A 1 96 ? 4.926 -0.158 -2.492 1.00 93.19 96 VAL A O 1
ATOM 788 N N . GLY A 1 97 ? 4.838 -0.165 -4.743 1.00 90.75 97 GLY A N 1
ATOM 789 C CA . GLY A 1 97 ? 3.983 1.015 -4.880 1.00 90.75 97 GLY A CA 1
ATOM 790 C C . GLY A 1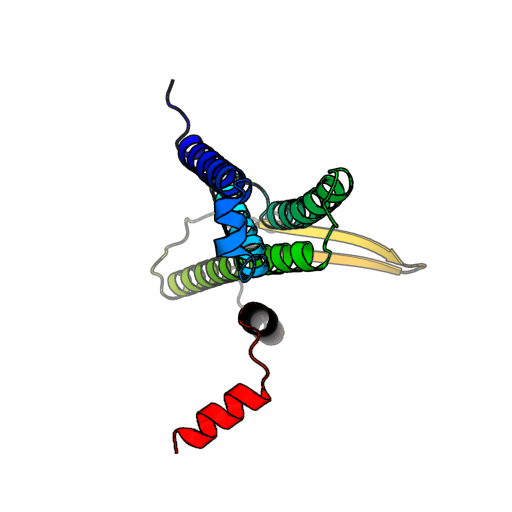 97 ? 2.652 0.887 -4.137 1.00 90.75 97 GLY A C 1
ATOM 791 O O . GLY A 1 97 ? 2.285 1.745 -3.325 1.00 90.75 97 GLY A O 1
ATOM 792 N N . VAL A 1 98 ? 1.944 -0.224 -4.355 1.00 95.56 98 VAL A N 1
ATOM 793 C CA . VAL A 1 98 ? 0.656 -0.514 -3.705 1.00 95.56 98 VAL A CA 1
ATOM 794 C C . VAL A 1 98 ? 0.810 -0.672 -2.191 1.00 95.56 98 VAL A C 1
ATOM 796 O O . VAL A 1 98 ? -0.010 -0.157 -1.418 1.00 95.56 98 VAL A O 1
ATOM 799 N N . THR A 1 99 ? 1.855 -1.373 -1.749 1.00 92.81 99 THR A N 1
ATOM 800 C CA . THR A 1 99 ? 2.166 -1.558 -0.327 1.00 92.81 99 THR A CA 1
ATOM 801 C C . THR A 1 99 ? 2.401 -0.213 0.343 1.00 92.81 99 THR A C 1
ATOM 803 O O . THR A 1 99 ? 1.762 0.082 1.355 1.00 92.81 99 THR A O 1
ATOM 806 N N . LEU A 1 100 ? 3.242 0.641 -0.245 1.00 90.81 100 LEU A N 1
ATOM 807 C CA . LEU A 1 100 ? 3.535 1.965 0.292 1.00 90.81 100 LEU A CA 1
ATOM 808 C C . LEU A 1 100 ? 2.267 2.823 0.407 1.00 90.81 100 LEU A C 1
ATOM 810 O O . LEU A 1 100 ? 2.015 3.414 1.460 1.00 90.81 100 LEU A O 1
ATOM 814 N N . ALA A 1 101 ? 1.427 2.845 -0.632 1.00 92.25 101 ALA A N 1
ATOM 815 C CA . ALA A 1 101 ? 0.159 3.574 -0.609 1.00 92.25 101 ALA A CA 1
ATOM 816 C C . ALA A 1 101 ? -0.769 3.075 0.513 1.00 92.25 101 ALA A C 1
ATOM 818 O O . ALA A 1 101 ? -1.323 3.867 1.284 1.00 92.25 101 ALA A O 1
ATOM 819 N N . THR A 1 102 ? -0.874 1.751 0.655 1.00 92.56 102 THR A N 1
ATOM 820 C CA . THR A 1 102 ? -1.686 1.101 1.689 1.00 92.56 102 THR A CA 1
ATOM 821 C C . THR A 1 102 ? -1.178 1.439 3.093 1.00 92.56 102 THR A C 1
ATOM 823 O O . THR A 1 102 ? -1.978 1.773 3.967 1.00 92.56 102 THR A O 1
ATOM 826 N N . LEU A 1 103 ? 0.137 1.410 3.322 1.00 89.56 103 LEU A N 1
ATOM 827 C CA . LEU A 1 103 ? 0.741 1.758 4.609 1.00 89.56 103 LEU A CA 1
ATOM 828 C C . LEU A 1 103 ? 0.445 3.210 4.994 1.00 89.56 103 LEU A C 1
ATOM 830 O O . LEU A 1 103 ? -0.052 3.455 6.094 1.00 89.56 103 LEU A O 1
ATOM 834 N N . ILE A 1 104 ? 0.668 4.167 4.089 1.00 88.94 104 ILE A N 1
ATOM 835 C CA . ILE A 1 104 ? 0.375 5.586 4.353 1.00 88.94 104 ILE A CA 1
ATOM 836 C C . ILE A 1 104 ? -1.107 5.770 4.701 1.00 88.94 104 ILE A C 1
ATOM 838 O O . ILE A 1 104 ? -1.449 6.483 5.648 1.00 88.94 104 ILE A O 1
ATOM 842 N N . TYR A 1 105 ? -2.001 5.082 3.989 1.00 90.19 105 TYR A N 1
ATOM 843 C CA . TYR A 1 105 ? -3.425 5.111 4.296 1.00 90.19 105 TYR A CA 1
ATOM 844 C C . TYR A 1 105 ? -3.752 4.545 5.686 1.00 90.19 105 TYR A C 1
ATOM 846 O O . TYR A 1 105 ? -4.520 5.155 6.435 1.00 90.19 105 TYR A O 1
ATOM 854 N N . LEU A 1 106 ? -3.183 3.392 6.049 1.00 87.25 106 LEU A N 1
ATOM 855 C CA . LEU A 1 106 ? -3.395 2.768 7.357 1.00 87.25 106 LEU A CA 1
ATOM 856 C C . LEU A 1 106 ? -2.855 3.637 8.494 1.00 87.25 106 LEU A C 1
ATOM 858 O O . LEU A 1 106 ? -3.536 3.786 9.509 1.00 87.25 106 LEU A O 1
ATOM 862 N N . LEU A 1 107 ? -1.698 4.271 8.301 1.00 83.88 107 LEU A N 1
ATOM 863 C CA . LEU A 1 107 ? -1.152 5.242 9.243 1.00 83.88 107 LEU A CA 1
ATOM 864 C C . LEU A 1 107 ? -2.105 6.425 9.423 1.00 83.88 107 LEU A C 1
ATOM 866 O O . LEU A 1 107 ? -2.457 6.760 10.551 1.00 83.88 107 LEU A O 1
ATOM 870 N N . GLY A 1 108 ? -2.592 7.014 8.328 1.00 82.62 108 GLY A N 1
ATOM 871 C CA . GLY A 1 108 ? -3.572 8.099 8.385 1.00 82.62 108 GLY A CA 1
ATOM 872 C C . GLY A 1 108 ? -4.849 7.699 9.131 1.00 82.62 108 GLY A C 1
ATOM 873 O O . GLY A 1 108 ? -5.356 8.459 9.956 1.00 82.62 108 GLY A O 1
ATOM 874 N N . ARG A 1 109 ? -5.345 6.473 8.913 1.00 84.06 109 ARG A N 1
ATOM 875 C CA . ARG A 1 109 ? -6.487 5.931 9.667 1.00 84.06 109 ARG A CA 1
ATOM 876 C C . ARG A 1 109 ? -6.187 5.754 11.150 1.00 84.06 109 ARG A C 1
ATOM 878 O O . ARG A 1 109 ? -7.050 6.065 11.968 1.00 84.06 109 ARG A O 1
ATOM 885 N N . LEU A 1 110 ? -5.011 5.237 11.494 1.00 79.19 110 LEU A N 1
ATOM 886 C CA . LEU A 1 110 ? -4.594 5.057 12.880 1.00 79.19 110 LEU A CA 1
ATOM 887 C C . LEU A 1 110 ? -4.505 6.411 13.587 1.00 79.19 110 LEU A C 1
ATOM 889 O O . LEU A 1 110 ? -5.110 6.582 14.641 1.00 79.19 110 LEU A O 1
ATOM 893 N N . LEU A 1 111 ? -3.832 7.387 12.976 1.00 77.88 111 LEU A N 1
ATOM 894 C CA . LEU A 1 111 ? -3.717 8.747 13.501 1.00 77.88 111 LEU A CA 1
ATOM 895 C C . LEU A 1 111 ? -5.087 9.408 13.674 1.00 77.88 111 LEU A C 1
ATOM 897 O O . LEU A 1 111 ? -5.327 10.049 14.694 1.00 77.88 111 LEU A O 1
ATOM 901 N N . TRP A 1 112 ? -6.011 9.204 12.730 1.00 78.56 112 TRP A N 1
ATOM 902 C CA . TRP A 1 112 ? -7.391 9.673 12.865 1.00 78.56 112 TRP A CA 1
ATOM 903 C C . TRP A 1 112 ? -8.080 9.083 14.102 1.00 78.56 112 TRP A C 1
ATOM 905 O O . TRP A 1 112 ? -8.649 9.823 14.904 1.00 78.56 112 TRP A O 1
ATOM 915 N N . VAL A 1 113 ? -8.003 7.761 14.285 1.00 76.06 113 VAL A N 1
ATOM 916 C CA . VAL A 1 113 ? -8.613 7.070 15.434 1.00 76.06 113 VAL A CA 1
ATOM 917 C C . VAL A 1 113 ? -7.972 7.508 16.752 1.00 76.06 113 VAL A C 1
ATOM 919 O O . VAL A 1 113 ? -8.683 7.719 17.735 1.00 76.06 113 VAL A O 1
ATOM 922 N N . LEU A 1 114 ? -6.648 7.675 16.785 1.00 72.75 114 LEU A N 1
ATOM 923 C CA . LEU A 1 114 ? -5.930 8.157 17.964 1.00 72.75 114 LEU A CA 1
ATOM 924 C C . LEU A 1 114 ? -6.335 9.593 18.312 1.00 72.75 114 LEU A C 1
ATOM 926 O O . LEU A 1 114 ? -6.681 9.851 19.462 1.00 72.75 114 LEU A O 1
ATOM 930 N N . ARG A 1 115 ? -6.387 10.497 17.324 1.00 82.19 115 ARG A N 1
ATOM 931 C CA . ARG A 1 115 ? -6.872 11.875 17.501 1.00 82.19 115 ARG A CA 1
ATOM 932 C C . ARG A 1 115 ? -8.287 11.897 18.075 1.00 82.19 115 ARG A C 1
ATOM 934 O O . ARG A 1 115 ? -8.547 12.610 19.036 1.00 82.19 115 ARG A O 1
ATOM 941 N N . GLU A 1 116 ? -9.198 11.115 17.500 1.00 71.56 116 GLU A N 1
ATOM 942 C CA . GLU A 1 116 ? -10.586 11.034 17.967 1.00 71.56 116 GLU A CA 1
ATOM 943 C C . GLU A 1 116 ? -10.667 10.472 19.396 1.00 71.56 116 GLU A C 1
ATOM 945 O O . GLU A 1 116 ? -11.472 10.933 20.201 1.00 71.56 116 GLU A O 1
ATOM 950 N N . SER A 1 117 ? -9.790 9.527 19.745 1.00 69.50 117 SER A N 1
ATOM 951 C CA . SER A 1 117 ? -9.699 8.964 21.098 1.00 69.50 117 SER A CA 1
ATOM 952 C C . SER A 1 117 ? -9.196 9.978 22.128 1.00 69.50 117 SER A C 1
ATOM 954 O O . SER A 1 117 ? -9.689 9.980 23.255 1.00 69.50 117 SER A O 1
ATOM 956 N N . VAL A 1 118 ? -8.236 10.832 21.760 1.00 74.06 118 VAL A N 1
ATOM 957 C CA . VAL A 1 118 ? -7.726 11.915 22.618 1.00 74.06 118 VAL A CA 1
ATOM 958 C C . VAL A 1 118 ? -8.803 12.979 22.831 1.00 74.06 118 VAL A C 1
ATOM 960 O O . VAL A 1 118 ? -9.163 13.245 23.974 1.00 74.06 118 VAL A O 1
ATOM 963 N N . ALA A 1 119 ? -9.420 13.470 21.754 1.00 73.75 119 ALA A N 1
ATOM 964 C CA . ALA A 1 119 ? -10.465 14.494 21.821 1.00 73.75 119 ALA A CA 1
ATOM 965 C C . ALA A 1 119 ? -11.697 14.057 22.647 1.00 73.75 119 ALA A C 1
ATOM 967 O O . ALA A 1 119 ? -12.357 14.873 23.287 1.00 73.75 119 ALA A O 1
ATOM 968 N N . LEU A 1 120 ? -12.008 12.754 22.675 1.00 73.62 120 LEU A N 1
ATOM 969 C CA . LEU A 1 120 ? -13.048 12.195 23.549 1.00 73.62 120 LEU A CA 1
ATOM 970 C C . LEU A 1 120 ? -12.644 12.181 25.032 1.00 73.62 120 LEU A C 1
ATOM 972 O O . LEU A 1 120 ? -13.503 12.368 25.890 1.00 73.62 120 LEU A O 1
ATOM 976 N N . ARG A 1 121 ? -11.365 11.933 25.346 1.00 70.62 121 ARG A N 1
ATOM 977 C CA . ARG A 1 121 ? -10.851 11.931 26.729 1.00 70.62 121 ARG A CA 1
ATOM 978 C C . ARG A 1 121 ? -10.768 13.336 27.310 1.00 70.62 121 ARG A C 1
ATOM 980 O O . ARG A 1 121 ? -11.027 13.510 28.493 1.00 70.62 121 ARG A O 1
ATOM 987 N N . GLU A 1 122 ? -10.429 14.311 26.476 1.00 83.06 122 GLU A N 1
ATOM 988 C CA . GLU A 1 122 ? -10.320 15.725 26.854 1.00 83.06 122 GLU A CA 1
ATOM 989 C C . GLU A 1 122 ? -11.683 16.433 26.905 1.00 83.06 122 GLU A C 1
ATOM 991 O O . GLU A 1 122 ? -11.780 17.571 27.351 1.00 83.06 122 GLU A O 1
ATOM 996 N N . GLY A 1 123 ? -12.758 15.754 26.488 1.00 79.12 123 GLY A N 1
ATOM 997 C CA . GLY A 1 123 ? -14.110 16.310 26.489 1.00 79.12 123 GLY A CA 1
ATOM 998 C C . GLY A 1 123 ? -14.382 17.303 25.354 1.00 79.12 123 GLY A C 1
ATOM 999 O O . GLY A 1 123 ? -15.443 17.923 25.349 1.00 79.12 123 GLY A O 1
ATOM 1000 N N . GLU A 1 124 ? -13.475 17.432 24.379 1.00 82.94 124 GLU A N 1
ATOM 1001 C CA . GLU A 1 124 ? -13.642 18.305 23.208 1.00 82.94 124 GLU A CA 1
ATOM 1002 C C . GLU A 1 124 ? -14.777 17.832 22.292 1.00 82.94 124 GLU A C 1
ATOM 1004 O O . GLU A 1 124 ? -15.514 18.632 21.714 1.00 82.94 124 GLU A O 1
ATOM 1009 N N . ILE A 1 125 ? -14.931 16.512 22.156 1.00 72.88 125 ILE A N 1
ATOM 1010 C CA . ILE A 1 125 ? -16.028 15.896 21.410 1.00 72.88 125 ILE A CA 1
ATOM 1011 C C . ILE A 1 125 ? -17.029 15.350 22.421 1.00 72.88 125 ILE A C 1
ATOM 1013 O O . ILE A 1 125 ? -16.770 14.346 23.083 1.00 72.88 125 ILE A O 1
ATOM 1017 N N . VAL A 1 126 ? -18.208 15.969 22.504 1.00 69.00 126 VAL A N 1
ATOM 1018 C CA . VAL A 1 126 ? -19.332 15.413 23.265 1.00 69.00 126 VAL A CA 1
ATOM 1019 C C . VAL A 1 126 ? -20.026 14.371 22.383 1.00 69.00 126 VAL A C 1
ATOM 1021 O O . VAL A 1 126 ? -20.645 14.736 21.382 1.00 69.00 126 VAL A O 1
ATOM 1024 N N . PRO A 1 127 ? -19.930 13.067 22.694 1.00 62.41 127 PRO A N 1
ATOM 1025 C CA . PRO A 1 127 ? -20.589 12.049 21.893 1.00 62.41 127 PRO A CA 1
ATOM 1026 C C . PRO A 1 127 ? -22.107 12.229 21.965 1.00 62.41 127 PRO A C 1
ATOM 1028 O O . PRO A 1 127 ? -22.672 12.336 23.056 1.00 62.41 127 PRO A O 1
ATOM 1031 N N . GLU A 1 128 ? -22.760 12.202 20.803 1.00 66.94 128 GLU A N 1
ATOM 1032 C CA . GLU A 1 128 ? -24.217 12.160 20.691 1.00 66.94 128 GLU A CA 1
ATOM 1033 C C . GLU A 1 128 ? -24.765 11.066 21.622 1.00 66.94 128 GLU A C 1
ATOM 1035 O O . GLU A 1 128 ? -24.275 9.927 21.639 1.00 66.94 128 GLU A O 1
ATOM 1040 N N . ARG A 1 129 ? -25.726 11.438 22.473 1.00 51.31 129 ARG A N 1
ATOM 1041 C CA . ARG A 1 129 ? -26.261 10.597 23.547 1.00 51.31 129 ARG A CA 1
ATOM 1042 C C . ARG A 1 129 ? -27.108 9.469 22.934 1.00 51.31 129 ARG A C 1
ATOM 1044 O O . ARG A 1 129 ? -28.327 9.548 22.914 1.00 51.31 129 ARG A O 1
ATOM 1051 N N . ARG A 1 130 ? -26.469 8.420 22.407 1.00 53.84 130 ARG A N 1
ATOM 1052 C CA . ARG A 1 130 ? -27.148 7.167 22.045 1.00 53.84 130 ARG A CA 1
ATOM 1053 C C . ARG A 1 130 ? -27.460 6.383 23.312 1.00 53.84 130 ARG A C 1
ATOM 1055 O O . ARG A 1 130 ? -26.557 6.091 24.095 1.00 53.84 130 ARG A O 1
ATOM 1062 N N . GLU A 1 131 ? -28.740 6.082 23.496 1.00 50.97 131 GLU A N 1
ATOM 1063 C CA . GLU A 1 131 ? -29.270 5.329 24.627 1.00 50.97 131 GLU A CA 1
ATOM 1064 C C . GLU A 1 131 ? -28.542 3.996 24.837 1.00 50.97 131 GLU A C 1
ATOM 1066 O O . GLU A 1 131 ? -28.173 3.277 23.903 1.00 50.97 131 GLU A O 1
ATOM 1071 N N . VAL A 1 132 ? -28.334 3.690 26.113 1.00 47.16 132 VAL A N 1
ATOM 1072 C CA . VAL A 1 132 ? -27.608 2.534 26.629 1.00 47.16 132 VAL A CA 1
ATOM 1073 C C . VAL A 1 132 ? -28.497 1.290 26.513 1.00 47.16 132 VAL A C 1
ATOM 1075 O O . VAL A 1 132 ? -29.128 0.876 27.474 1.00 47.16 132 VAL A O 1
ATOM 1078 N N . SER A 1 133 ? -28.574 0.686 25.328 1.00 52.62 133 SER A N 1
ATOM 1079 C CA . SER A 1 133 ? -28.941 -0.734 25.178 1.00 52.62 133 SER A CA 1
ATOM 1080 C C . SER A 1 133 ? -28.410 -1.297 23.855 1.00 52.62 133 SER A C 1
ATOM 1082 O O . SER A 1 133 ? -29.121 -1.501 22.876 1.00 52.62 133 SER A O 1
ATOM 1084 N N . ALA A 1 134 ? -27.100 -1.523 23.777 1.00 48.78 134 ALA A N 1
ATOM 1085 C CA . ALA A 1 134 ? -26.499 -2.071 22.562 1.00 48.78 134 ALA A CA 1
ATOM 1086 C C . ALA A 1 134 ? -25.429 -3.127 22.847 1.00 48.78 134 ALA A C 1
ATOM 1088 O O . ALA A 1 134 ? -24.408 -3.161 22.176 1.00 48.78 134 ALA A O 1
ATOM 1089 N N . TRP A 1 135 ? -25.717 -4.067 23.751 1.00 47.19 135 TRP A N 1
ATOM 1090 C CA . TRP A 1 135 ? -24.996 -5.351 23.829 1.00 47.19 135 TRP A CA 1
ATOM 1091 C C . TRP A 1 135 ? -25.085 -6.191 22.528 1.00 47.19 135 TRP A C 1
ATOM 1093 O O . TRP A 1 135 ? -24.508 -7.267 22.444 1.00 47.19 135 TRP A O 1
ATOM 1103 N N . GLY A 1 136 ? -25.816 -5.724 21.505 1.00 48.22 136 GLY A N 1
ATOM 1104 C CA . GLY A 1 136 ? -26.009 -6.418 20.227 1.00 48.22 136 GLY A CA 1
ATOM 1105 C C . GLY A 1 136 ? -25.645 -5.616 18.975 1.00 48.22 136 GLY A C 1
ATOM 1106 O O . GLY A 1 136 ? -25.960 -6.062 17.877 1.00 48.22 136 GLY A O 1
ATOM 1107 N N . ARG A 1 137 ? -25.036 -4.426 19.090 1.00 51.88 137 ARG A N 1
ATOM 1108 C CA . ARG A 1 137 ? -24.640 -3.624 17.913 1.00 51.88 137 ARG A CA 1
ATOM 1109 C C . ARG A 1 137 ? -23.218 -3.093 18.058 1.00 51.88 137 ARG A C 1
ATOM 1111 O O . ARG A 1 137 ? -23.010 -1.903 18.287 1.00 51.88 137 ARG A O 1
ATOM 1118 N N . HIS A 1 138 ? -22.238 -3.975 17.895 1.00 58.81 138 HIS A N 1
ATOM 1119 C CA . HIS A 1 138 ? -20.851 -3.557 17.704 1.00 58.81 138 HIS A CA 1
ATOM 1120 C C . HIS A 1 138 ? -20.640 -3.151 16.238 1.00 58.81 138 HIS A C 1
ATOM 1122 O O . HIS A 1 138 ? -21.237 -3.725 15.330 1.00 58.81 138 HIS A O 1
ATOM 1128 N N . ALA A 1 139 ? -19.827 -2.117 16.000 1.00 59.00 139 ALA A N 1
ATOM 1129 C CA . ALA A 1 139 ? -19.530 -1.638 14.644 1.00 59.00 139 ALA A CA 1
ATOM 1130 C C . ALA A 1 139 ? -18.767 -2.690 13.817 1.00 59.00 139 ALA A C 1
ATOM 1132 O O . ALA A 1 139 ? -18.849 -2.710 12.591 1.00 59.00 139 ALA A O 1
ATOM 1133 N N . LEU A 1 140 ? -18.038 -3.558 14.511 1.00 49.28 140 LEU A N 1
ATOM 1134 C CA . LEU A 1 140 ? -17.400 -4.760 14.022 1.00 49.28 140 LEU A CA 1
ATOM 1135 C C . LEU A 1 140 ? -17.916 -5.913 14.896 1.00 49.28 140 LEU A C 1
ATOM 1137 O O . LEU A 1 140 ? -17.678 -5.915 16.099 1.00 49.28 140 LEU A O 1
ATOM 1141 N N . ASP A 1 141 ? -18.641 -6.863 14.318 1.00 74.25 141 ASP A N 1
ATOM 1142 C CA . ASP A 1 141 ? -19.020 -8.112 14.986 1.00 74.25 141 ASP A CA 1
ATOM 1143 C C . ASP A 1 141 ? -18.795 -9.247 13.987 1.00 74.25 141 ASP A C 1
ATOM 1145 O O . ASP A 1 141 ? -19.626 -9.504 13.117 1.00 74.25 141 ASP A O 1
ATOM 1149 N N . TYR A 1 142 ? -17.611 -9.855 14.048 1.00 69.25 142 TYR A N 1
ATOM 1150 C CA . TYR A 1 142 ? -17.274 -11.036 13.263 1.00 69.25 142 TYR A CA 1
ATOM 1151 C C . TYR A 1 142 ? -17.181 -12.226 14.199 1.00 69.25 142 TYR A C 1
ATOM 1153 O O . TYR A 1 142 ? -16.280 -12.310 15.031 1.00 69.25 142 TYR A O 1
ATOM 1161 N N . ARG A 1 143 ? -18.111 -13.164 14.048 1.00 77.88 143 ARG A N 1
ATOM 1162 C CA . ARG A 1 143 ? -18.125 -14.413 14.806 1.00 77.88 143 ARG A CA 1
ATOM 1163 C C . ARG A 1 143 ? -17.884 -15.540 13.831 1.00 77.88 143 ARG A C 1
ATOM 1165 O O . ARG A 1 143 ? -18.716 -15.803 12.967 1.00 77.88 143 ARG A O 1
ATOM 1172 N N . TRP A 1 144 ? -16.734 -16.176 13.961 1.00 74.50 144 TRP A N 1
ATOM 1173 C CA . TRP A 1 144 ? -16.392 -17.353 13.191 1.00 74.50 144 TRP A CA 1
ATOM 1174 C C . TRP A 1 144 ? -16.403 -18.578 14.076 1.00 74.50 144 TRP A C 1
ATOM 1176 O O . TRP A 1 144 ? -15.887 -18.589 15.191 1.00 74.50 144 TRP A O 1
ATOM 1186 N N . THR A 1 145 ? -16.961 -19.638 13.519 1.00 78.25 145 THR A N 1
ATOM 1187 C CA . THR A 1 145 ? -16.778 -20.991 14.012 1.00 78.25 145 THR A CA 1
ATOM 1188 C C . THR A 1 145 ? -16.048 -21.770 12.949 1.00 78.25 145 THR A C 1
ATOM 1190 O O . THR A 1 145 ? -16.473 -21.808 11.795 1.00 78.25 145 THR A O 1
ATOM 1193 N N . PHE A 1 146 ? -14.936 -22.382 13.328 1.00 81.69 146 PHE A N 1
ATOM 1194 C CA . PHE A 1 146 ? -14.302 -23.378 12.484 1.00 81.69 146 PHE A CA 1
ATOM 1195 C C . PHE A 1 146 ? -13.972 -24.610 13.309 1.00 81.69 146 PHE A C 1
ATOM 1197 O O . PHE A 1 146 ? -13.671 -24.547 14.504 1.00 81.69 146 PHE A O 1
ATOM 1204 N N . LYS A 1 147 ? -14.098 -25.755 12.650 1.00 68.56 147 LYS A N 1
ATOM 1205 C CA . LYS A 1 147 ? -14.001 -27.064 13.273 1.00 68.56 147 LYS A CA 1
ATOM 1206 C C . LYS A 1 147 ? -12.690 -27.693 12.838 1.00 68.56 147 LYS A C 1
ATOM 1208 O O . LYS A 1 147 ? -12.489 -27.931 11.650 1.00 68.56 147 LYS A O 1
ATOM 1213 N N . LEU A 1 148 ? -11.795 -27.933 13.790 1.00 77.19 148 LEU A N 1
ATOM 1214 C CA . LEU A 1 148 ? -10.532 -28.617 13.544 1.00 77.19 148 LEU A CA 1
ATOM 1215 C C . LEU A 1 148 ? -10.573 -29.972 14.250 1.00 77.19 148 LEU A C 1
ATOM 1217 O O . LEU A 1 148 ? -10.423 -30.084 15.469 1.00 77.19 148 LEU A O 1
ATOM 1221 N N . TRP A 1 149 ? -10.817 -31.012 13.454 1.00 84.88 149 TRP A N 1
ATOM 1222 C CA . TRP A 1 149 ? -10.996 -32.393 13.901 1.00 84.88 149 TRP A CA 1
ATOM 1223 C C . TRP A 1 149 ? -12.132 -32.549 14.927 1.00 84.88 149 TRP A C 1
ATOM 1225 O O . TRP A 1 149 ? -13.298 -32.591 14.543 1.00 84.88 149 TRP A O 1
ATOM 1235 N N . ARG A 1 150 ? -11.814 -32.666 16.221 1.00 86.69 150 ARG A N 1
ATOM 1236 C CA . ARG A 1 150 ? -12.792 -32.839 17.314 1.00 86.69 150 ARG A CA 1
ATOM 1237 C C . ARG A 1 150 ? -13.121 -31.533 18.039 1.00 86.69 150 ARG A C 1
ATOM 1239 O O . ARG A 1 150 ? -13.995 -31.532 18.898 1.00 86.69 150 ARG A O 1
ATOM 1246 N N . TRP A 1 151 ? -12.413 -30.455 17.716 1.00 59.97 151 TRP A N 1
ATOM 1247 C CA . TRP A 1 151 ? -12.480 -29.189 18.434 1.00 59.97 151 TRP A CA 1
ATOM 1248 C C . TRP A 1 151 ? -13.239 -28.156 17.607 1.00 59.97 151 TRP A C 1
ATOM 1250 O O . TRP A 1 151 ? -12.972 -27.976 16.417 1.00 59.97 151 TRP A O 1
ATOM 1260 N N . GLU A 1 152 ? -14.187 -27.478 18.244 1.00 81.50 152 GLU A N 1
ATOM 1261 C CA . GLU A 1 152 ? -14.891 -26.332 17.678 1.00 81.50 152 GLU A CA 1
ATOM 1262 C C . GLU A 1 152 ? -14.296 -25.060 18.272 1.00 81.50 152 GLU A C 1
ATOM 1264 O O . GLU A 1 152 ? -14.392 -24.811 19.473 1.00 81.50 152 GLU A O 1
ATOM 1269 N N . PHE A 1 153 ? -13.644 -24.269 17.424 1.00 76.94 153 PHE A N 1
ATOM 1270 C CA . PHE A 1 153 ? -13.065 -22.997 17.822 1.00 76.94 153 PHE A CA 1
ATOM 1271 C C . PHE A 1 153 ? -14.065 -21.887 17.525 1.00 76.94 153 PHE A C 1
ATOM 1273 O O . PHE A 1 153 ? -14.449 -21.672 16.374 1.00 76.94 153 PHE A O 1
ATOM 1280 N N . TYR A 1 154 ? -14.483 -21.192 18.582 1.00 80.19 154 TYR A N 1
ATOM 1281 C CA . TYR A 1 154 ? -15.366 -20.033 18.515 1.00 80.19 154 TYR A CA 1
ATOM 1282 C C . TYR A 1 154 ? -14.519 -18.763 18.609 1.00 80.19 154 TYR A C 1
ATOM 1284 O O . TYR A 1 154 ? -14.044 -18.399 19.684 1.00 80.19 154 TYR A O 1
ATOM 1292 N N . VAL A 1 155 ? -14.289 -18.107 17.473 1.00 76.75 155 VAL A N 1
ATOM 1293 C CA . VAL A 1 155 ? -13.522 -16.861 17.397 1.00 76.75 155 VAL A CA 1
ATOM 1294 C C . VAL A 1 155 ? -14.490 -15.701 17.251 1.00 76.75 155 VAL A C 1
ATOM 1296 O O . VAL A 1 155 ? -15.284 -15.648 16.314 1.00 76.75 155 VAL A O 1
ATOM 1299 N N . VAL A 1 156 ? -14.408 -14.753 18.178 1.00 73.50 156 VAL A N 1
ATOM 1300 C CA . VAL A 1 156 ? -15.256 -13.564 18.198 1.00 73.50 156 VAL A CA 1
ATOM 1301 C C . VAL A 1 156 ? -14.377 -12.331 18.134 1.00 73.50 156 VAL A C 1
ATOM 1303 O O . VAL A 1 156 ? -13.582 -12.069 19.033 1.00 73.50 156 VAL A O 1
ATOM 1306 N N . LEU A 1 157 ? -14.537 -11.569 17.061 1.00 69.88 157 LEU A N 1
ATOM 1307 C CA . LEU A 1 157 ? -13.906 -10.281 16.856 1.00 69.88 157 LEU A CA 1
ATOM 1308 C C . LEU A 1 157 ? -14.978 -9.200 17.000 1.00 69.88 157 LEU A C 1
ATOM 1310 O O . LEU A 1 157 ? -15.747 -8.928 16.075 1.00 69.88 157 LEU A O 1
ATOM 1314 N N . LEU A 1 158 ? -15.021 -8.595 18.184 1.00 68.75 158 LEU A N 1
ATOM 1315 C CA . LEU A 1 158 ? -15.906 -7.479 18.501 1.00 68.75 158 LEU A CA 1
ATOM 1316 C C . LEU A 1 158 ? -15.101 -6.180 18.477 1.00 68.75 158 LEU A C 1
ATOM 1318 O O . LEU A 1 158 ? -14.037 -6.076 19.082 1.00 68.75 158 LEU A O 1
ATOM 1322 N N . GLY A 1 159 ? -15.618 -5.177 17.781 1.00 57.53 159 GLY A N 1
ATOM 1323 C CA . GLY A 1 159 ? -15.057 -3.837 17.697 1.00 57.53 159 GLY A CA 1
ATOM 1324 C C . GLY A 1 159 ? -16.175 -2.812 17.804 1.00 57.53 159 GLY A C 1
ATOM 1325 O O . GLY A 1 159 ? -17.061 -2.736 16.957 1.00 57.53 159 GLY A O 1
ATOM 1326 N N . GLY A 1 160 ? -16.172 -2.004 18.856 1.00 61.69 160 GLY A N 1
ATOM 1327 C CA . GLY A 1 160 ? -17.230 -1.030 19.097 1.00 61.69 160 GLY A CA 1
ATOM 1328 C C . GLY A 1 160 ? -16.843 -0.005 20.153 1.00 61.69 160 GLY A C 1
ATOM 1329 O O . GLY A 1 160 ? -15.823 -0.134 20.823 1.00 61.69 160 GLY A O 1
ATOM 1330 N N . ARG A 1 161 ? -17.664 1.042 20.278 1.00 54.75 161 ARG A N 1
ATOM 1331 C CA . ARG A 1 161 ? -17.507 2.080 21.304 1.00 54.75 161 ARG A CA 1
ATOM 1332 C C . ARG A 1 161 ? -18.006 1.547 22.650 1.00 54.75 161 ARG A C 1
ATOM 1334 O O . ARG A 1 161 ? -19.155 1.776 23.010 1.00 54.75 161 ARG A O 1
ATOM 1341 N N . GLU A 1 162 ? -17.151 0.833 23.371 1.00 59.38 162 GLU A N 1
ATOM 1342 C CA . GLU A 1 162 ? -17.423 0.365 24.735 1.00 59.38 162 GLU A CA 1
ATOM 1343 C C . GLU A 1 162 ? -17.006 1.453 25.742 1.00 59.38 162 GLU A C 1
ATOM 1345 O O . GLU A 1 162 ? -15.863 1.906 25.724 1.00 59.38 162 GLU A O 1
ATOM 1350 N N . ARG A 1 163 ? -17.919 1.896 26.620 1.00 57.31 163 ARG A N 1
ATOM 1351 C CA . ARG A 1 163 ? -17.630 2.880 27.688 1.00 57.31 163 ARG A CA 1
ATOM 1352 C C . ARG A 1 163 ? -17.397 2.213 29.048 1.00 57.31 163 ARG A C 1
ATOM 1354 O O . ARG A 1 163 ? -17.853 2.731 30.063 1.00 57.31 163 ARG A O 1
ATOM 1361 N N . ARG A 1 164 ? -16.742 1.050 29.079 1.00 59.53 164 ARG A N 1
ATOM 1362 C CA . ARG A 1 164 ? -16.370 0.395 30.342 1.00 59.53 164 ARG A CA 1
ATOM 1363 C C . ARG A 1 164 ? -14.905 0.652 30.670 1.00 59.53 164 ARG A C 1
ATOM 1365 O O . ARG A 1 164 ? -14.066 0.673 29.769 1.00 59.53 164 ARG A O 1
ATOM 1372 N N . GLU A 1 165 ? -14.592 0.794 31.953 1.00 57.84 165 GLU A N 1
ATOM 1373 C CA . GLU A 1 165 ? -13.207 0.743 32.414 1.00 57.84 165 GLU A CA 1
ATOM 1374 C C . GLU A 1 165 ? -12.662 -0.671 32.182 1.00 57.84 165 GLU A C 1
ATOM 1376 O O . GLU A 1 165 ? -13.212 -1.662 32.661 1.00 57.84 165 GLU A O 1
ATOM 1381 N N . LEU A 1 166 ? -11.616 -0.770 31.363 1.00 62.91 166 LEU A N 1
ATOM 1382 C CA . LEU A 1 166 ? -10.962 -2.036 31.041 1.00 62.91 166 LEU A CA 1
ATOM 1383 C C . LEU A 1 166 ? -10.274 -2.597 32.289 1.00 62.91 166 LEU A C 1
ATOM 1385 O O . LEU A 1 166 ? -9.609 -1.847 33.011 1.00 62.91 166 LEU A O 1
ATOM 1389 N N . ALA A 1 167 ? -10.352 -3.913 32.498 1.00 75.25 167 ALA A N 1
ATOM 1390 C CA . ALA A 1 167 ? -9.592 -4.563 33.563 1.00 75.25 167 ALA A CA 1
ATOM 1391 C C . ALA A 1 167 ? -8.073 -4.387 33.325 1.00 75.25 167 ALA A C 1
ATOM 1393 O O . ALA A 1 167 ? -7.649 -4.266 32.172 1.00 75.25 167 ALA A O 1
ATOM 1394 N N . PRO A 1 168 ? -7.213 -4.414 34.363 1.00 73.31 168 PRO A N 1
ATOM 1395 C CA . PRO A 1 168 ? -5.773 -4.168 34.205 1.00 73.31 168 PRO A CA 1
ATOM 1396 C C . PRO A 1 168 ? -5.095 -5.054 33.147 1.00 73.31 168 PRO A C 1
ATOM 1398 O O . PRO A 1 168 ? -4.241 -4.584 32.391 1.00 73.31 168 PRO A O 1
ATOM 1401 N N . LEU A 1 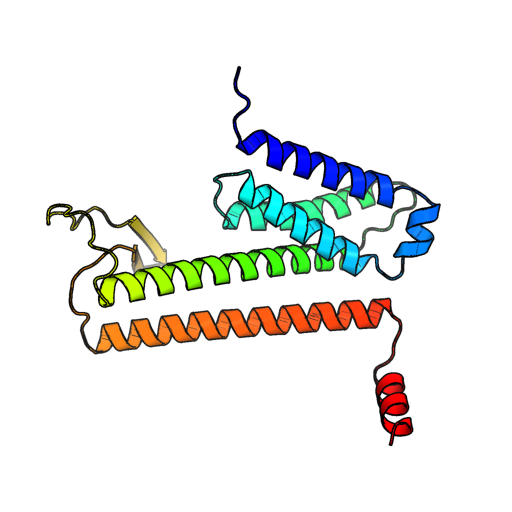169 ? -5.521 -6.317 33.050 1.00 63.69 169 LEU A N 1
ATOM 1402 C CA . LEU A 1 169 ? -5.055 -7.267 32.040 1.00 63.69 169 LEU A CA 1
ATOM 1403 C C . LEU A 1 169 ? -5.488 -6.860 30.623 1.00 63.69 169 LEU A C 1
ATOM 1405 O O . LEU A 1 169 ? -4.678 -6.884 29.703 1.00 63.69 169 LEU A O 1
ATOM 1409 N N . GLU A 1 170 ? -6.736 -6.430 30.446 1.00 61.97 170 GLU A N 1
ATOM 1410 C CA . GLU A 1 170 ? -7.269 -5.986 29.152 1.00 61.97 170 GLU A CA 1
ATOM 1411 C C . GLU A 1 170 ? -6.592 -4.700 28.681 1.00 61.97 170 GLU A C 1
ATOM 1413 O O . GLU A 1 170 ? -6.272 -4.559 27.503 1.00 61.97 170 GLU A O 1
ATOM 1418 N N . GLN A 1 171 ? -6.298 -3.784 29.609 1.00 66.69 171 GLN A N 1
ATOM 1419 C CA . GLN A 1 171 ? -5.508 -2.594 29.309 1.00 66.69 171 GLN A CA 1
ATOM 1420 C C . GLN A 1 171 ? -4.086 -2.954 28.880 1.00 66.69 171 GLN A C 1
ATOM 1422 O O . GLN A 1 171 ? -3.554 -2.345 27.954 1.00 66.69 171 GLN A O 1
ATOM 1427 N N . ALA A 1 172 ? -3.455 -3.928 29.545 1.00 64.56 172 ALA A N 1
ATOM 1428 C CA . ALA A 1 172 ? -2.131 -4.398 29.162 1.00 64.56 172 ALA A CA 1
ATOM 1429 C C . ALA A 1 172 ? -2.153 -5.009 27.757 1.00 64.56 172 ALA A C 1
ATOM 1431 O O . ALA A 1 172 ? -1.348 -4.605 26.922 1.00 64.56 172 ALA A O 1
ATOM 1432 N N . VAL A 1 173 ? -3.107 -5.901 27.472 1.00 60.03 173 VAL A N 1
ATOM 1433 C CA . VAL A 1 173 ? -3.288 -6.505 26.144 1.00 60.03 173 VAL A CA 1
ATOM 1434 C C . VAL A 1 173 ? -3.521 -5.428 25.087 1.00 60.03 173 VAL A C 1
ATOM 1436 O O . VAL A 1 173 ? -2.802 -5.405 24.096 1.00 60.03 173 VAL A O 1
ATOM 1439 N N . ALA A 1 174 ? -4.431 -4.478 25.319 1.00 61.19 174 ALA A N 1
ATOM 1440 C CA . ALA A 1 174 ? -4.697 -3.390 24.379 1.00 61.19 174 ALA A CA 1
ATOM 1441 C C . ALA A 1 174 ? -3.446 -2.540 24.099 1.00 61.19 174 ALA A C 1
ATOM 1443 O O . ALA A 1 174 ? -3.154 -2.238 22.942 1.00 61.19 174 ALA A O 1
ATOM 1444 N N . ARG A 1 175 ? -2.666 -2.192 25.135 1.00 68.06 175 ARG A N 1
ATOM 1445 C CA . ARG A 1 175 ? -1.393 -1.471 24.967 1.00 68.06 175 ARG A CA 1
ATOM 1446 C C . ARG A 1 175 ? -0.406 -2.277 24.126 1.00 68.06 175 ARG A C 1
ATOM 1448 O O . ARG A 1 175 ? 0.149 -1.736 23.175 1.00 68.06 175 ARG A O 1
ATOM 1455 N N . TRP A 1 176 ? -0.210 -3.555 24.442 1.00 58.97 176 TRP A N 1
ATOM 1456 C CA . TRP A 1 176 ? 0.695 -4.427 23.691 1.00 58.97 176 TRP A CA 1
ATOM 1457 C C . TRP A 1 176 ? 0.244 -4.627 22.245 1.00 58.97 176 TRP A C 1
ATOM 1459 O O . TRP A 1 176 ? 1.081 -4.596 21.351 1.00 58.97 176 TRP A O 1
ATOM 1469 N N . SER A 1 177 ? -1.060 -4.750 21.987 1.00 55.75 177 SER A N 1
ATOM 1470 C CA . SER A 1 177 ? -1.604 -4.825 20.630 1.00 55.75 177 SER A CA 1
ATOM 1471 C C . SER A 1 177 ? -1.339 -3.546 19.839 1.00 55.75 177 SER A C 1
ATOM 1473 O O . SER A 1 177 ? -0.929 -3.624 18.686 1.00 55.75 177 SER A O 1
ATOM 1475 N N . VAL A 1 178 ? -1.510 -2.368 20.449 1.00 60.88 178 VAL A N 1
ATOM 1476 C CA . VAL A 1 178 ? -1.179 -1.088 19.800 1.00 60.88 178 VAL A CA 1
ATOM 1477 C C . VAL A 1 178 ? 0.316 -1.006 19.489 1.00 60.88 178 VAL A C 1
ATOM 1479 O O . VAL A 1 178 ? 0.679 -0.677 18.363 1.00 60.88 178 VAL A O 1
ATOM 1482 N N . TRP A 1 179 ? 1.188 -1.364 20.436 1.00 64.44 179 TRP A N 1
ATOM 1483 C CA . TRP A 1 179 ? 2.635 -1.385 20.206 1.00 64.44 179 TRP A CA 1
ATOM 1484 C C . TRP A 1 179 ? 3.051 -2.393 19.137 1.00 64.44 179 TRP A C 1
ATOM 1486 O O . TRP A 1 179 ? 3.882 -2.062 18.298 1.00 64.44 179 TRP A O 1
ATOM 1496 N N . ALA A 1 180 ? 2.452 -3.583 19.113 1.00 63.03 180 ALA A N 1
ATOM 1497 C CA . ALA A 1 180 ? 2.705 -4.587 18.085 1.00 63.03 180 ALA A CA 1
ATOM 1498 C C . ALA A 1 180 ? 2.269 -4.101 16.696 1.00 63.03 180 ALA A C 1
ATOM 1500 O O . ALA A 1 180 ? 2.988 -4.312 15.723 1.00 63.03 180 ALA A O 1
ATOM 1501 N N . LEU A 1 181 ? 1.132 -3.402 16.599 1.00 61.03 181 LEU A N 1
ATOM 1502 C CA . LEU A 1 181 ? 0.674 -2.792 15.349 1.00 61.03 181 LEU A CA 1
ATOM 1503 C C . LEU A 1 181 ? 1.614 -1.675 14.884 1.00 61.03 181 LEU A C 1
ATOM 1505 O O . LEU A 1 181 ? 1.966 -1.638 13.709 1.00 61.03 181 LEU A O 1
ATOM 1509 N N . ILE A 1 182 ? 2.052 -0.795 15.791 1.00 65.44 182 ILE A N 1
ATOM 1510 C CA . ILE A 1 182 ? 3.025 0.264 15.483 1.00 65.44 182 ILE A CA 1
ATOM 1511 C C . ILE A 1 182 ? 4.356 -0.352 15.045 1.00 65.44 182 ILE A C 1
ATOM 1513 O O . ILE A 1 182 ? 4.907 0.043 14.023 1.00 65.44 182 ILE A O 1
ATOM 1517 N N . PHE A 1 183 ? 4.860 -1.341 15.780 1.00 72.50 183 PHE A N 1
ATOM 1518 C CA . PHE A 1 183 ? 6.106 -2.028 15.458 1.00 72.50 183 PHE A CA 1
ATOM 1519 C C . PHE A 1 183 ? 6.026 -2.735 14.104 1.00 72.50 183 PHE A C 1
ATOM 1521 O O . PHE A 1 183 ? 6.901 -2.547 13.266 1.00 72.50 183 PHE A O 1
ATOM 1528 N N . GLY A 1 184 ? 4.955 -3.495 13.859 1.00 63.25 184 GLY A N 1
ATOM 1529 C CA . GLY A 1 184 ? 4.720 -4.154 12.577 1.00 63.25 184 GLY A CA 1
ATOM 1530 C C . GLY A 1 184 ? 4.637 -3.150 11.430 1.00 63.25 184 GLY A C 1
ATOM 1531 O O . GLY A 1 184 ? 5.278 -3.340 10.400 1.00 63.25 184 GLY A O 1
ATOM 1532 N N . PHE A 1 185 ? 3.926 -2.039 11.627 1.00 67.25 185 PHE A N 1
ATOM 1533 C CA . PHE A 1 185 ? 3.872 -0.948 10.658 1.00 67.25 185 PHE A CA 1
ATOM 1534 C C . PHE A 1 185 ? 5.265 -0.376 10.356 1.00 67.25 185 PHE A C 1
ATOM 1536 O O . PHE A 1 185 ? 5.633 -0.248 9.190 1.00 67.25 185 PHE A O 1
ATOM 1543 N N . LEU A 1 186 ? 6.055 -0.072 11.390 1.00 66.62 186 LEU A N 1
ATOM 1544 C CA . LEU A 1 186 ? 7.410 0.459 11.236 1.00 66.62 186 LEU A CA 1
ATOM 1545 C C . LEU A 1 186 ? 8.335 -0.538 10.538 1.00 66.62 186 LEU A C 1
ATOM 1547 O O . LEU A 1 186 ? 9.106 -0.137 9.671 1.00 66.62 186 LEU A O 1
ATOM 1551 N N . LEU A 1 187 ? 8.236 -1.825 10.866 1.00 73.00 187 LEU A N 1
ATOM 1552 C CA . LEU A 1 187 ? 9.018 -2.888 10.241 1.00 73.00 187 LEU A CA 1
ATOM 1553 C C . LEU A 1 187 ? 8.732 -2.976 8.736 1.00 73.00 187 LEU A C 1
ATOM 1555 O O . LEU A 1 187 ? 9.663 -2.922 7.935 1.00 73.00 187 LEU A O 1
ATOM 1559 N N . VAL A 1 188 ? 7.455 -3.037 8.340 1.00 66.19 188 VAL A N 1
ATOM 1560 C CA . VAL A 1 188 ? 7.072 -3.097 6.919 1.00 66.19 188 VAL A CA 1
ATOM 1561 C C . VAL A 1 188 ? 7.416 -1.790 6.205 1.00 66.19 188 VAL A C 1
ATOM 1563 O O . VAL A 1 188 ? 7.933 -1.825 5.092 1.00 66.19 188 VAL A O 1
ATOM 1566 N N . SER A 1 189 ? 7.204 -0.633 6.839 1.00 66.25 189 SER A N 1
ATOM 1567 C CA . SER A 1 189 ? 7.593 0.663 6.270 1.00 66.25 189 SER A CA 1
ATOM 1568 C C . SER A 1 189 ? 9.103 0.750 6.052 1.00 66.25 189 SER A C 1
ATOM 1570 O O . SER A 1 189 ? 9.540 1.234 5.014 1.00 66.25 189 SER A O 1
ATOM 1572 N N . THR A 1 190 ? 9.902 0.256 6.998 1.00 73.69 190 THR A N 1
ATOM 1573 C CA . THR A 1 190 ? 11.367 0.241 6.895 1.00 73.69 190 THR A CA 1
ATOM 1574 C C . THR A 1 190 ? 11.808 -0.689 5.775 1.00 73.69 190 THR A C 1
ATOM 1576 O O . THR A 1 190 ? 12.591 -0.282 4.926 1.00 73.69 190 THR A O 1
ATOM 1579 N N . ALA A 1 191 ? 11.256 -1.904 5.713 1.00 70.31 191 ALA A N 1
ATOM 1580 C CA . ALA A 1 191 ? 11.514 -2.837 4.621 1.00 70.31 191 ALA A CA 1
ATOM 1581 C C . ALA A 1 191 ? 11.139 -2.231 3.260 1.00 70.31 191 ALA A C 1
ATOM 1583 O O . ALA A 1 191 ? 11.912 -2.329 2.315 1.00 70.31 191 ALA A O 1
ATOM 1584 N N . THR A 1 192 ? 10.003 -1.535 3.175 1.00 66.81 192 THR A N 1
ATOM 1585 C CA . THR A 1 192 ? 9.558 -0.853 1.950 1.00 66.81 192 THR A CA 1
ATOM 1586 C C . THR A 1 192 ? 10.544 0.237 1.534 1.00 66.81 192 THR A C 1
ATOM 1588 O O . THR A 1 192 ? 10.952 0.277 0.379 1.00 66.81 192 THR A O 1
ATOM 1591 N N . VAL A 1 193 ? 10.980 1.090 2.468 1.00 76.38 193 VAL A N 1
ATOM 1592 C CA . VAL A 1 193 ? 11.989 2.126 2.189 1.00 76.38 193 VAL A CA 1
ATOM 1593 C C . VAL A 1 193 ? 13.307 1.499 1.740 1.00 76.38 193 VAL A C 1
ATOM 1595 O O . VAL A 1 193 ? 13.894 1.970 0.772 1.00 76.38 193 VAL A O 1
ATOM 1598 N N . LEU A 1 194 ? 13.757 0.423 2.389 1.00 74.94 194 LEU A N 1
ATOM 1599 C CA . LEU A 1 194 ? 14.967 -0.292 1.985 1.00 74.94 194 LEU A CA 1
ATOM 1600 C C . LEU A 1 194 ? 14.839 -0.857 0.570 1.00 74.94 194 LEU A C 1
ATOM 1602 O O . LEU A 1 194 ? 15.747 -0.669 -0.229 1.00 74.94 194 LEU A O 1
ATOM 1606 N N . VAL A 1 195 ? 13.709 -1.479 0.228 1.00 75.50 195 VAL A N 1
ATOM 1607 C CA . VAL A 1 195 ? 13.456 -1.966 -1.135 1.00 75.50 195 VAL A CA 1
ATOM 1608 C C . VAL A 1 195 ? 13.485 -0.815 -2.138 1.00 75.50 195 VAL A C 1
ATOM 1610 O O . VAL A 1 195 ? 14.153 -0.927 -3.158 1.00 75.50 195 VAL A O 1
ATOM 1613 N N . VAL A 1 196 ? 12.841 0.317 -1.841 1.00 71.75 196 VAL A N 1
ATOM 1614 C CA . VAL A 1 196 ? 12.881 1.503 -2.714 1.00 71.75 196 VAL A CA 1
ATOM 1615 C C . VAL A 1 196 ? 14.313 2.011 -2.900 1.00 71.75 196 VAL A C 1
ATOM 1617 O O . VAL A 1 196 ? 14.715 2.288 -4.026 1.00 71.75 196 VAL A O 1
ATOM 1620 N N . LEU A 1 197 ? 15.107 2.097 -1.830 1.00 74.75 197 LEU A N 1
ATOM 1621 C CA . LEU A 1 197 ? 16.512 2.503 -1.917 1.00 74.75 197 LEU A CA 1
ATOM 1622 C C . LEU A 1 197 ? 17.340 1.525 -2.759 1.00 74.75 197 LEU A C 1
ATOM 1624 O O . LEU A 1 197 ? 18.166 1.965 -3.554 1.00 74.75 197 LEU A O 1
ATOM 1628 N N . LEU A 1 198 ? 17.096 0.219 -2.628 1.00 77.50 198 LEU A N 1
ATOM 1629 C CA . LEU A 1 198 ? 17.750 -0.806 -3.443 1.00 77.50 198 LEU A CA 1
ATOM 1630 C C . LEU A 1 198 ? 17.348 -0.701 -4.921 1.00 77.50 198 LEU A C 1
ATOM 1632 O O . LEU A 1 198 ? 18.203 -0.842 -5.790 1.00 77.50 198 LEU A O 1
ATOM 1636 N N . LEU A 1 199 ? 16.081 -0.400 -5.218 1.00 73.88 199 LEU A N 1
ATOM 1637 C CA . LEU A 1 199 ? 15.616 -0.163 -6.588 1.00 73.88 199 LEU A CA 1
ATOM 1638 C C . LEU A 1 199 ? 16.246 1.100 -7.188 1.00 73.88 199 LEU A C 1
ATOM 1640 O O . LEU A 1 199 ? 16.685 1.068 -8.332 1.00 73.88 199 LEU A O 1
ATOM 1644 N N . ILE A 1 200 ? 16.358 2.187 -6.415 1.00 72.94 200 ILE A N 1
ATOM 1645 C CA . ILE A 1 200 ? 17.069 3.406 -6.836 1.00 72.94 200 ILE A CA 1
ATOM 1646 C C . ILE A 1 200 ? 18.548 3.101 -7.089 1.00 72.94 200 ILE A C 1
ATOM 1648 O O . ILE A 1 200 ? 19.115 3.553 -8.079 1.00 72.94 200 ILE A O 1
ATOM 1652 N N . GLN A 1 201 ? 19.185 2.322 -6.215 1.00 74.56 201 GLN A N 1
ATOM 1653 C CA . GLN A 1 201 ? 20.574 1.920 -6.399 1.00 74.56 201 GLN A CA 1
ATOM 1654 C C . GLN A 1 201 ? 20.755 1.112 -7.693 1.00 74.56 201 GLN A C 1
ATOM 1656 O O . GLN A 1 201 ? 21.680 1.389 -8.458 1.00 74.56 201 GLN A O 1
ATOM 1661 N N . ALA A 1 202 ? 19.869 0.145 -7.944 1.00 71.56 202 ALA A N 1
ATOM 1662 C CA . ALA A 1 202 ? 19.872 -0.649 -9.168 1.00 71.56 202 ALA A CA 1
ATOM 1663 C C . ALA A 1 202 ? 19.681 0.235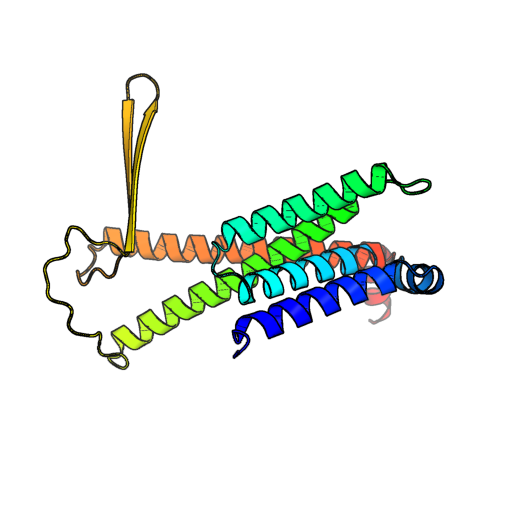 -10.412 1.00 71.56 202 ALA A C 1
ATOM 1665 O O . ALA A 1 202 ? 20.440 0.112 -11.370 1.00 71.56 202 ALA A O 1
ATOM 1666 N N . ALA A 1 203 ? 18.742 1.183 -10.356 1.00 69.94 203 ALA A N 1
ATOM 1667 C CA . ALA A 1 203 ? 18.462 2.164 -11.405 1.00 69.94 203 ALA A CA 1
ATOM 1668 C C . ALA A 1 203 ? 19.661 3.072 -11.732 1.00 69.94 203 ALA A C 1
ATOM 1670 O O . ALA A 1 203 ? 19.943 3.355 -12.896 1.00 69.94 203 ALA A O 1
ATOM 1671 N N . LEU A 1 204 ? 20.387 3.529 -10.708 1.00 75.31 204 LEU A N 1
ATOM 1672 C CA . LEU A 1 204 ? 21.550 4.411 -10.860 1.00 75.31 204 LEU A CA 1
ATOM 1673 C C . LEU A 1 204 ? 22.839 3.660 -11.233 1.00 75.31 204 LEU A C 1
ATOM 1675 O O . LEU A 1 204 ? 23.853 4.295 -11.521 1.00 75.31 204 LEU A O 1
ATOM 1679 N N . GLY A 1 205 ? 22.831 2.323 -11.204 1.00 70.00 205 GLY A N 1
ATOM 1680 C CA . GLY A 1 205 ? 24.006 1.495 -11.485 1.00 70.00 205 GLY A CA 1
ATOM 1681 C C . GLY A 1 205 ? 25.143 1.651 -10.465 1.00 70.00 205 GLY A C 1
ATOM 1682 O O . GLY A 1 205 ? 26.274 1.238 -10.728 1.00 70.00 205 GLY A O 1
ATOM 1683 N N . TRP A 1 206 ? 24.882 2.258 -9.303 1.00 69.25 206 TRP A N 1
ATOM 1684 C CA . TRP A 1 206 ? 25.904 2.489 -8.283 1.00 69.25 206 TRP A CA 1
ATOM 1685 C C . TRP A 1 206 ? 26.192 1.215 -7.490 1.00 69.25 206 TRP A C 1
ATOM 1687 O O . TRP A 1 206 ? 25.331 0.661 -6.803 1.00 69.25 206 TRP A O 1
ATOM 1697 N N . GLN A 1 207 ? 27.444 0.765 -7.524 1.00 67.31 207 GLN A N 1
ATOM 1698 C CA . GLN A 1 207 ? 27.912 -0.307 -6.650 1.00 67.31 207 GLN A CA 1
ATOM 1699 C C . GLN A 1 207 ? 28.227 0.267 -5.257 1.00 67.31 207 GLN A C 1
ATOM 1701 O O . GLN A 1 207 ? 28.869 1.311 -5.151 1.00 67.31 207 GLN A O 1
ATOM 1706 N N . ILE A 1 208 ? 27.816 -0.416 -4.179 1.00 63.19 208 ILE A N 1
ATOM 1707 C CA . ILE A 1 208 ? 28.078 0.010 -2.784 1.00 63.19 208 ILE A CA 1
ATOM 1708 C C . ILE A 1 208 ? 29.564 0.366 -2.532 1.00 63.19 208 ILE A C 1
ATOM 1710 O O . ILE A 1 208 ? 29.813 1.383 -1.883 1.00 63.19 208 ILE A O 1
ATOM 1714 N N . PRO A 1 209 ? 30.558 -0.376 -3.070 1.00 67.38 209 PRO A N 1
ATOM 1715 C CA . PRO A 1 209 ? 31.970 -0.014 -2.931 1.00 67.38 209 PRO A CA 1
ATOM 1716 C C . PRO A 1 209 ? 32.321 1.361 -3.517 1.00 67.38 209 PRO A C 1
ATOM 1718 O O . PRO A 1 209 ? 33.066 2.106 -2.891 1.00 67.38 209 PRO A O 1
ATOM 1721 N N . ALA A 1 210 ? 31.731 1.742 -4.655 1.00 65.00 210 ALA A N 1
ATOM 1722 C CA . ALA A 1 210 ? 31.996 3.025 -5.310 1.00 65.00 210 ALA A CA 1
ATOM 1723 C C . ALA A 1 210 ? 31.458 4.219 -4.498 1.00 65.00 210 ALA A C 1
ATOM 1725 O O . ALA A 1 210 ? 32.074 5.282 -4.455 1.00 65.00 210 ALA A O 1
ATOM 1726 N N . VAL A 1 211 ? 30.330 4.039 -3.801 1.00 62.31 211 VAL A N 1
ATOM 1727 C CA . VAL A 1 211 ? 29.774 5.058 -2.893 1.00 62.31 211 VAL A CA 1
ATOM 1728 C C . VAL A 1 211 ? 30.644 5.210 -1.642 1.00 62.31 211 VAL A C 1
ATOM 1730 O O . VAL A 1 211 ? 30.880 6.328 -1.190 1.00 62.31 211 VAL A O 1
ATOM 1733 N N . LEU A 1 212 ? 31.157 4.105 -1.092 1.00 67.38 212 LEU A N 1
ATOM 1734 C CA . LEU A 1 212 ? 32.057 4.132 0.066 1.00 67.38 212 LEU A CA 1
ATOM 1735 C C . LEU A 1 212 ? 33.423 4.748 -0.272 1.00 67.38 212 LEU A C 1
ATOM 1737 O O . LEU A 1 212 ? 33.951 5.507 0.540 1.00 67.38 212 LEU A O 1
ATOM 1741 N N . GLU A 1 213 ? 33.964 4.490 -1.466 1.00 70.62 213 GLU A N 1
ATOM 1742 C CA . GLU A 1 213 ? 35.160 5.178 -1.972 1.00 70.62 213 GLU A CA 1
ATOM 1743 C C . GLU A 1 213 ? 34.918 6.678 -2.162 1.00 70.62 213 GLU A C 1
ATOM 1745 O O . GLU A 1 213 ? 35.732 7.482 -1.714 1.00 70.62 213 GLU A O 1
ATOM 1750 N N . TRP A 1 214 ? 33.783 7.074 -2.748 1.00 67.81 214 TRP A N 1
ATOM 1751 C CA . TRP A 1 214 ? 33.423 8.485 -2.904 1.00 67.81 214 TRP A CA 1
ATOM 1752 C C . TRP A 1 214 ? 33.308 9.207 -1.553 1.00 67.81 214 TRP A C 1
ATOM 1754 O O . TRP A 1 214 ? 33.882 10.278 -1.379 1.00 67.81 214 TRP A O 1
ATOM 1764 N N . ILE A 1 215 ? 32.651 8.598 -0.556 1.00 68.06 215 ILE A N 1
ATOM 1765 C CA . ILE A 1 215 ? 32.579 9.142 0.814 1.00 68.06 215 ILE A CA 1
ATOM 1766 C C . ILE A 1 215 ? 33.976 9.217 1.452 1.00 68.06 215 ILE A C 1
ATOM 1768 O O . ILE A 1 215 ? 34.272 10.168 2.177 1.00 68.06 215 ILE A O 1
ATOM 1772 N N . GLY A 1 216 ? 34.840 8.236 1.180 1.00 69.31 216 GLY A N 1
ATOM 1773 C CA . GLY A 1 216 ? 36.227 8.208 1.644 1.00 69.31 216 GLY A CA 1
ATOM 1774 C C . GLY A 1 216 ? 37.110 9.301 1.036 1.00 69.31 216 GLY A C 1
ATOM 1775 O O . GLY A 1 216 ? 38.035 9.747 1.703 1.00 69.31 216 GLY A O 1
ATOM 1776 N N . GLN A 1 217 ? 36.808 9.768 -0.178 1.00 64.50 217 GLN A N 1
ATOM 1777 C CA . GLN A 1 217 ? 37.523 10.867 -0.842 1.00 64.50 217 GLN A CA 1
ATOM 1778 C C . GLN A 1 217 ? 37.039 12.270 -0.442 1.00 64.50 217 GLN A C 1
ATOM 1780 O O . GLN A 1 217 ? 37.679 13.259 -0.791 1.00 64.50 217 GLN A O 1
ATOM 1785 N N . VAL A 1 218 ? 35.921 12.372 0.283 1.00 58.59 218 VAL A N 1
ATOM 1786 C CA . VAL A 1 218 ? 35.378 13.643 0.803 1.00 58.59 218 VAL A CA 1
ATOM 1787 C C . VAL A 1 218 ? 35.882 13.937 2.236 1.00 58.59 218 VAL A C 1
ATOM 1789 O O . VAL A 1 218 ? 35.507 14.947 2.832 1.00 58.59 218 VAL A O 1
ATOM 1792 N N . ARG A 1 219 ? 36.762 13.092 2.795 1.00 50.88 219 ARG A N 1
ATOM 1793 C CA . ARG A 1 219 ? 37.530 13.368 4.024 1.00 50.88 219 ARG A CA 1
ATOM 1794 C C . ARG A 1 219 ? 38.961 13.772 3.707 1.00 50.88 219 ARG A C 1
ATOM 1796 O O . ARG A 1 219 ? 39.467 14.637 4.454 1.00 50.88 219 ARG A O 1
#

pLDDT: mean 73.57, std 12.14, range [46.25, 95.56]

Secondary structure (DSSP, 8-state):
----TTHHHHHHHHHHHHHHHHHHTSHHHHHHHGGGHHHHHHHHHHHHHHHHHHH--S-HHHHHHHHHHHHHHHHHHHHTSTT----HHHHHHHHHHHHHHHHHHHHHHHHHHHHHHHHHHTTSS------S--TT--SEEEEEEEEETTEEEEEEEEES---SPPPHHHHHHHHHHHHHHHHHHHHHHHHHHHHHHHHHHHHHT--HHHHHHHHHHT-

Foldseek 3Di:
DDDPPLVVLVVVLVVVLVVLVVQCPDPVSCVVCVLVLLVSLLQNLLSNLVSCVSNDPDDSVVSLVCQLVVLVVVLVVQVPDPPGDRDVSSSVSSNLSSLLSSLVVVVVVVVVVVVVVVCVVVVVDDPDDDDPDPPPDAVDWDWDWDDDPPDIDTDTDGHHPDPDDDDPVRVVVVVVVVVVVVVVSVVSVVVSVVVVVVSNCSSVVDDPVNVVVVVVVVD

Radius of gyration: 23.74 Å; chains: 1; bounding box: 67×51×64 Å

Sequence (219 aa):
MKLPFRFVPLLASAVVVAGLYWGLNQAESRAIYASWDKVLHASVFFVIWWLTRWTLKGSWVWITLIAIVGGGVEEIHQFFQEGHVPSLEDWYADIVGVTLATLIYLLGRLLWVLRESVALREGEIVPERREVSAWGRHALDYRWTFKLWRWEFYVVLLGGRERRELAPLEQAVARWSVWALIFGFLLVSTATVLVVLLLIQAALGWQIPAVLEWIGQVR